Protein AF-A0A820LXQ8-F1 (afdb_monomer)

Foldseek 3Di:
DDPDPPDLDWAKDKDFDPCLVVLVVVLLVCLLVLNPPPNPDDQANGMEIETECDLHVCCCVPPPVVVVVVVLVVVLVVVLVVSLVVLVVSCPDDPSSVVSSVVSCVCSVGVHHHDYHYPYDNPVVVSVVVVVVVVVVLVVVLVVLVVVLCVVCVVVVPVDDPVVSVVSVVVSVLVSLLVSLVVVLVVVCVVHVPVDVVVSVVSSVVSSVVSVD

InterPro domains:
  IPR022703 Domain of unknown function DUF3533 [PF12051] (2-212)
  IPR053001 MNNG export permease-like [PTHR34814] (1-212)

Organism: NCBI:txid433720

Sequence (213 aa):
IVKQIDEGKAWASVYMRAGVSDSLTQVLQSILNGNTSQITYRPSSAITIVYDQGRNFNTVNGYVLPPIVAAIAVASAQLSAYLQTQAVQYSNATLTNIIAAISLSNITHSPISYTSMNTHIATPYGSVLATTLGYLFLWLIMLSLVGVAVRITQPLAGKIKIIDVVFIRIVNTIFNGLIISLIYSLCVLWFADFNRPVPFIRFWLFNWLVAMT

pLDDT: mean 72.2, std 11.3, range [31.52, 86.5]

Mean predicted aligned error: 15.24 Å

Radius of gyration: 30.11 Å; Cα contacts (8 Å, |Δi|>4): 164; chains: 1; bounding box: 66×29×85 Å

Secondary structure (DSSP, 8-state):
------SS---EEEEEPTTHHHHHHHHHHHHHTT-GGG----GGGSEEEEE--TT-HHHIIIIIHHHHHHHHHHHHHHHHHHHHHHHHHH--S-HHHHHHHHHHHHHHTSS--EEEEESS---HHHHHHHHHHHHHHHHHHHHHHHHHHHHHHGGGTTTS-HHHHHHHHHHHHHHHHHHHHHHHHHHHHTTS---SHHHHHHHHHHHHHHHH-

Structure (mmCIF, N/CA/C/O backbone):
data_AF-A0A820LXQ8-F1
#
_entry.id   AF-A0A820LXQ8-F1
#
loop_
_atom_site.group_PDB
_atom_site.id
_atom_site.type_symbol
_atom_site.label_atom_id
_atom_site.label_alt_id
_atom_site.label_comp_id
_atom_site.label_asym_id
_atom_site.label_entity_id
_atom_site.label_seq_id
_atom_site.pdbx_PDB_ins_code
_atom_site.Cartn_x
_atom_site.Cartn_y
_atom_site.Cartn_z
_atom_site.occupancy
_atom_site.B_iso_or_equiv
_atom_site.auth_seq_id
_atom_site.auth_comp_id
_atom_site.auth_asym_id
_atom_site.auth_atom_id
_atom_site.pdbx_PDB_model_num
ATOM 1 N N . ILE A 1 1 ? -10.393 3.966 -25.253 1.00 36.38 1 ILE A N 1
ATOM 2 C CA . ILE A 1 1 ? -11.457 3.189 -24.574 1.00 36.38 1 ILE A CA 1
ATOM 3 C C . ILE A 1 1 ? -10.910 2.764 -23.221 1.00 36.38 1 ILE A C 1
ATOM 5 O O . ILE A 1 1 ? -10.167 1.799 -23.165 1.00 36.38 1 ILE A O 1
ATOM 9 N N . VAL A 1 2 ? -11.223 3.502 -22.159 1.00 31.52 2 VAL A N 1
ATOM 10 C CA . VAL A 1 2 ? -11.179 2.979 -20.788 1.00 31.52 2 VAL A CA 1
ATOM 11 C C . VAL A 1 2 ? -12.458 3.497 -20.147 1.00 31.52 2 VAL A C 1
ATOM 13 O O . VAL A 1 2 ? -12.555 4.659 -19.764 1.00 31.52 2 VAL A O 1
ATOM 16 N N . LYS A 1 3 ? -13.500 2.664 -20.210 1.00 34.84 3 LYS A N 1
ATOM 17 C CA . LYS A 1 3 ? -14.732 2.862 -19.446 1.00 34.84 3 LYS A CA 1
ATOM 18 C C . LYS A 1 3 ? -14.337 2.844 -17.970 1.00 34.84 3 LYS A C 1
ATOM 20 O O . LYS A 1 3 ? -13.597 1.949 -17.579 1.00 34.84 3 LYS A O 1
ATOM 25 N N . GLN A 1 4 ? -14.801 3.861 -17.245 1.00 42.31 4 GLN A N 1
ATOM 26 C CA . GLN A 1 4 ? -14.819 4.016 -15.788 1.00 42.31 4 GLN A CA 1
ATOM 27 C C . GLN A 1 4 ? -14.183 2.865 -15.006 1.00 42.31 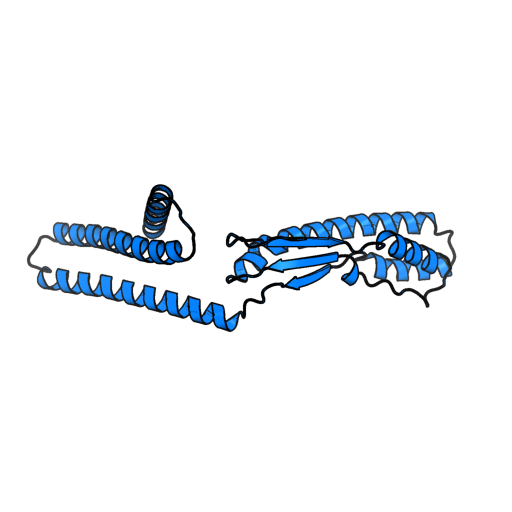4 GLN A C 1
ATOM 29 O O . GLN A 1 4 ? -14.757 1.783 -14.889 1.00 42.31 4 GLN A O 1
ATOM 34 N N . ILE A 1 5 ? -13.027 3.149 -14.409 1.00 45.09 5 ILE A N 1
ATOM 35 C CA . ILE A 1 5 ? -12.555 2.408 -13.243 1.00 45.09 5 ILE A CA 1
ATOM 36 C C . ILE A 1 5 ? -13.350 2.973 -12.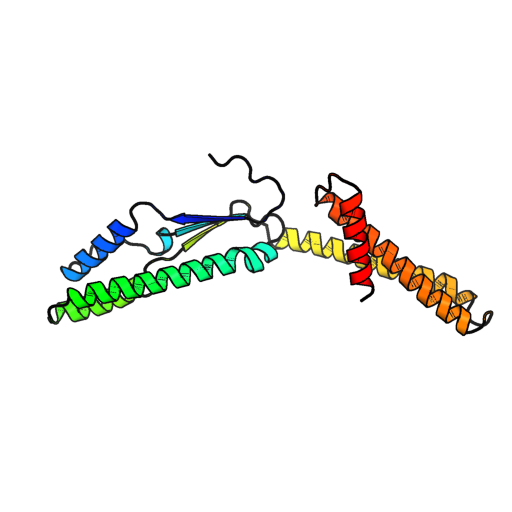063 1.00 45.09 5 ILE A C 1
ATOM 38 O O . ILE A 1 5 ? -12.902 3.870 -11.356 1.00 45.09 5 ILE A O 1
ATOM 42 N N . ASP A 1 6 ? -14.598 2.524 -11.973 1.00 45.75 6 ASP A N 1
ATOM 43 C CA . ASP A 1 6 ? -15.444 2.672 -10.795 1.00 45.75 6 ASP A CA 1
ATOM 44 C C . ASP A 1 6 ? -15.114 1.532 -9.818 1.00 45.75 6 ASP A C 1
ATOM 46 O O . ASP A 1 6 ? -14.662 0.474 -10.254 1.00 45.75 6 ASP A O 1
ATOM 50 N N . GLU A 1 7 ? -15.350 1.756 -8.521 1.00 42.09 7 GLU A N 1
ATOM 51 C CA . GLU A 1 7 ? -15.067 0.880 -7.358 1.00 42.09 7 GLU A CA 1
ATOM 52 C C . GLU A 1 7 ? -13.835 1.237 -6.506 1.00 42.09 7 GLU A C 1
ATOM 54 O O . GLU A 1 7 ? -13.100 0.336 -6.125 1.00 42.09 7 GLU A O 1
ATOM 59 N N . GLY A 1 8 ? -13.588 2.505 -6.148 1.00 49.38 8 GLY A N 1
ATOM 60 C CA . GLY A 1 8 ? -12.790 2.863 -4.948 1.00 49.38 8 GLY A CA 1
ATOM 61 C C . GLY A 1 8 ? -11.392 2.222 -4.792 1.00 49.38 8 GLY A C 1
ATOM 62 O O . GLY A 1 8 ? -10.819 2.232 -3.702 1.00 49.38 8 GLY A O 1
ATOM 63 N N . LYS A 1 9 ? -10.847 1.644 -5.864 1.00 59.06 9 LYS A N 1
ATOM 64 C CA . LYS A 1 9 ? -9.631 0.837 -5.909 1.00 59.06 9 LYS A CA 1
ATOM 65 C C . LYS A 1 9 ? -8.527 1.730 -6.441 1.00 59.06 9 LYS A C 1
ATOM 67 O O . LYS A 1 9 ? -8.628 2.263 -7.542 1.00 59.06 9 LYS A O 1
ATOM 72 N N . ALA A 1 10 ? -7.466 1.886 -5.656 1.00 65.00 10 ALA A N 1
ATOM 73 C CA . ALA A 1 10 ? -6.242 2.493 -6.149 1.00 65.00 10 ALA A CA 1
ATOM 74 C C . ALA A 1 10 ? -5.686 1.619 -7.281 1.00 65.00 10 ALA A C 1
ATOM 76 O O . ALA A 1 10 ? -5.478 0.418 -7.094 1.00 65.00 10 ALA A O 1
ATOM 77 N N . TRP A 1 11 ? -5.467 2.210 -8.451 1.00 72.81 11 TRP A N 1
ATOM 78 C CA . TRP A 1 11 ? -4.971 1.503 -9.624 1.00 72.81 11 TRP A CA 1
ATOM 79 C C . TRP A 1 11 ? -3.806 2.265 -10.248 1.00 72.81 11 TRP A C 1
ATOM 81 O O . TRP A 1 11 ? -3.685 3.488 -10.143 1.00 72.81 11 TRP A O 1
ATOM 91 N N . ALA A 1 12 ? -2.936 1.510 -10.903 1.00 76.00 12 ALA A N 1
ATOM 92 C CA . ALA A 1 12 ? -1.877 2.036 -11.737 1.00 76.00 12 ALA A CA 1
ATOM 93 C C . ALA A 1 12 ? -1.778 1.177 -12.994 1.00 76.00 12 ALA A C 1
ATOM 95 O O . ALA A 1 12 ? -2.006 -0.031 -12.969 1.00 76.00 12 ALA A O 1
ATOM 96 N N . SER A 1 13 ? -1.445 1.821 -14.098 1.00 80.94 13 SER A N 1
ATOM 97 C CA . SER A 1 13 ? -1.238 1.209 -15.400 1.00 80.94 13 SER A CA 1
ATOM 98 C C . SER A 1 13 ? 0.104 1.663 -15.949 1.00 80.94 13 SER A C 1
ATOM 100 O O . SER A 1 13 ? 0.532 2.798 -15.731 1.00 80.94 13 SER A O 1
ATOM 102 N N . VAL A 1 14 ? 0.784 0.754 -16.636 1.00 82.31 14 VAL A N 1
ATOM 103 C CA . VAL A 1 14 ? 2.111 0.990 -17.196 1.00 82.31 14 VAL A CA 1
ATOM 104 C C . VAL A 1 14 ? 1.990 0.919 -18.708 1.00 82.31 14 VAL A C 1
ATOM 106 O O . VAL A 1 14 ? 1.614 -0.115 -19.255 1.00 82.31 14 VAL A O 1
ATOM 109 N N . TYR A 1 15 ? 2.314 2.018 -19.378 1.00 83.75 15 TYR A N 1
ATOM 110 C CA . TYR A 1 15 ? 2.352 2.098 -20.831 1.00 83.75 15 TYR A CA 1
ATOM 111 C C . TYR A 1 15 ? 3.795 2.206 -21.290 1.00 83.75 15 TYR A C 1
ATOM 113 O O . TYR A 1 15 ? 4.540 3.067 -20.823 1.00 83.75 15 TYR A O 1
ATOM 121 N N . MET A 1 16 ? 4.182 1.353 -22.232 1.00 81.12 16 MET A N 1
ATOM 122 C CA . MET A 1 16 ? 5.447 1.489 -22.939 1.00 81.12 16 MET A CA 1
ATOM 123 C C . MET A 1 16 ? 5.202 2.228 -24.251 1.00 81.12 16 MET A C 1
ATOM 125 O O . MET A 1 16 ? 4.271 1.907 -24.994 1.00 81.12 16 MET A O 1
ATOM 129 N N . ARG A 1 17 ? 6.020 3.241 -24.532 1.00 81.25 17 ARG A N 1
ATOM 130 C CA . ARG A 1 17 ? 5.928 4.005 -25.776 1.00 81.25 17 ARG A CA 1
ATOM 131 C C . ARG A 1 17 ? 6.304 3.110 -26.965 1.00 81.25 17 ARG A C 1
ATOM 133 O O . ARG A 1 17 ? 7.277 2.364 -26.911 1.00 81.25 17 ARG A O 1
ATOM 140 N N . ALA A 1 18 ? 5.548 3.200 -28.058 1.00 75.69 18 ALA A N 1
ATOM 141 C CA . ALA A 1 18 ? 5.877 2.488 -29.292 1.00 75.69 18 ALA A CA 1
ATOM 142 C C . ALA A 1 18 ? 7.198 3.009 -29.896 1.00 75.69 18 ALA A C 1
ATOM 144 O O . ALA A 1 18 ? 7.461 4.213 -29.864 1.00 75.69 18 ALA A O 1
ATOM 145 N N . GLY A 1 19 ? 8.023 2.109 -30.443 1.00 75.25 19 GLY A N 1
ATOM 146 C CA . GLY A 1 19 ? 9.299 2.456 -31.092 1.00 75.25 19 GLY A CA 1
ATOM 147 C C . GLY A 1 19 ? 10.483 2.685 -30.140 1.00 75.25 19 GLY A C 1
ATOM 148 O O . GLY A 1 19 ? 11.524 3.194 -30.560 1.00 75.25 19 GLY A O 1
ATOM 149 N N . VAL A 1 20 ? 10.356 2.317 -28.857 1.00 73.50 20 VAL A N 1
ATOM 150 C CA . VAL A 1 20 ? 11.461 2.405 -27.880 1.00 73.50 20 VAL A CA 1
ATOM 151 C C . VAL A 1 20 ? 12.619 1.482 -28.265 1.00 73.50 20 VAL A C 1
ATOM 153 O O . VAL A 1 20 ? 13.768 1.917 -28.243 1.00 73.50 20 VAL A O 1
ATOM 156 N N . SER A 1 21 ? 12.329 0.249 -28.686 1.00 74.31 21 SER A N 1
ATOM 157 C CA . SER A 1 21 ? 13.355 -0.707 -29.124 1.00 74.31 21 SER A CA 1
ATOM 158 C C . SER A 1 21 ? 14.113 -0.226 -30.366 1.00 74.31 21 SER A C 1
ATOM 160 O O . SER A 1 21 ? 15.338 -0.342 -30.421 1.00 74.31 21 SER A O 1
ATOM 162 N N . ASP A 1 22 ? 13.414 0.385 -31.328 1.00 74.94 22 ASP A N 1
ATOM 163 C CA . ASP A 1 22 ? 14.035 0.928 -32.543 1.00 74.94 22 ASP A CA 1
ATOM 164 C C . ASP A 1 22 ? 14.921 2.132 -32.216 1.00 74.94 22 ASP A C 1
ATOM 166 O O . ASP A 1 22 ? 16.051 2.227 -32.691 1.00 74.94 22 ASP A O 1
ATOM 170 N N . SER A 1 23 ? 14.448 3.012 -31.329 1.00 74.56 23 SER A N 1
ATOM 171 C CA . SER A 1 23 ? 15.208 4.179 -30.870 1.00 74.56 23 SER A CA 1
ATOM 172 C C . SER A 1 23 ? 16.475 3.767 -30.112 1.00 74.56 23 SER A C 1
ATOM 174 O O . SER A 1 23 ? 17.538 4.339 -30.336 1.00 74.56 23 SER A O 1
ATOM 176 N N . LEU A 1 24 ? 16.396 2.748 -29.250 1.00 73.19 24 LEU A N 1
ATOM 177 C CA . LEU A 1 24 ? 17.559 2.211 -28.534 1.00 73.19 24 LEU A CA 1
ATOM 178 C C . LEU A 1 24 ? 18.577 1.573 -29.486 1.00 73.19 24 LEU A C 1
ATOM 180 O O . LEU A 1 24 ? 19.781 1.777 -29.327 1.00 73.19 24 LEU A O 1
ATOM 184 N N . THR A 1 25 ? 18.104 0.852 -30.503 1.00 73.38 25 THR A N 1
ATOM 185 C CA . THR A 1 25 ? 18.971 0.236 -31.518 1.00 73.38 25 THR A CA 1
ATOM 186 C C . THR A 1 25 ? 19.651 1.297 -32.384 1.00 73.38 25 THR A C 1
ATOM 188 O O . THR A 1 25 ? 20.844 1.195 -32.662 1.00 73.38 25 THR A O 1
ATOM 191 N N . GLN A 1 26 ? 18.934 2.363 -32.754 1.00 72.88 26 GLN A N 1
ATOM 192 C CA . GLN A 1 26 ? 19.504 3.509 -33.469 1.00 72.88 26 GLN A CA 1
ATOM 193 C C . GLN A 1 26 ? 20.562 4.236 -32.634 1.00 72.88 26 GLN A C 1
ATOM 195 O O . GLN A 1 26 ? 21.609 4.604 -33.166 1.00 72.88 26 GLN A O 1
ATOM 200 N N . VAL A 1 27 ? 20.340 4.393 -31.325 1.00 71.81 27 VAL A N 1
ATOM 201 C CA . VAL A 1 27 ? 21.345 4.968 -30.420 1.00 71.81 27 VAL A CA 1
ATOM 202 C C . VAL A 1 27 ? 22.589 4.088 -30.362 1.00 71.81 27 VAL A C 1
ATOM 204 O O . VAL A 1 27 ? 23.690 4.602 -30.548 1.00 71.81 27 VAL A O 1
ATOM 207 N N . LEU A 1 28 ? 22.427 2.772 -30.202 1.00 70.12 28 LEU A N 1
ATOM 208 C CA . LEU A 1 28 ? 23.546 1.828 -30.204 1.00 70.12 28 LEU A CA 1
ATOM 209 C C . LEU A 1 28 ? 24.359 1.926 -31.509 1.00 70.12 28 LEU A C 1
ATOM 211 O O . LEU A 1 28 ? 25.577 2.069 -31.463 1.00 70.12 28 LEU A O 1
ATOM 215 N N . GLN A 1 29 ? 23.692 1.950 -32.665 1.00 68.69 29 GLN A N 1
ATOM 216 C CA . GLN A 1 29 ? 24.339 2.085 -33.977 1.00 68.69 29 GLN A CA 1
ATOM 217 C C . GLN A 1 29 ? 25.029 3.448 -34.168 1.00 68.69 29 GLN A C 1
ATOM 219 O O . GLN A 1 29 ? 26.130 3.518 -34.711 1.00 68.69 29 GLN A O 1
ATOM 224 N N . SER A 1 30 ? 24.423 4.542 -33.698 1.00 68.19 30 SER A N 1
ATOM 225 C CA . SER A 1 30 ? 25.017 5.886 -33.793 1.00 68.19 30 SER A CA 1
ATOM 226 C C . SER A 1 30 ? 26.295 6.028 -32.957 1.00 68.19 30 SER A C 1
ATOM 228 O O . SER A 1 30 ? 27.255 6.662 -33.397 1.00 68.19 30 SER A O 1
ATOM 230 N N . ILE A 1 31 ? 26.333 5.367 -31.795 1.00 65.62 31 ILE A N 1
ATOM 231 C CA . ILE A 1 31 ? 27.498 5.316 -30.907 1.00 65.62 31 ILE A CA 1
ATOM 232 C C . ILE A 1 31 ? 28.614 4.468 -31.530 1.00 65.62 31 ILE A C 1
ATOM 234 O O . ILE A 1 31 ? 29.765 4.901 -31.532 1.00 65.62 31 ILE A O 1
ATOM 238 N N . LEU A 1 32 ? 28.281 3.312 -32.119 1.00 63.97 32 LEU A N 1
ATOM 239 C CA . LEU A 1 32 ? 29.250 2.450 -32.814 1.00 63.97 32 LEU A CA 1
ATOM 240 C C . LEU A 1 32 ? 29.886 3.135 -34.034 1.00 63.97 32 LEU A C 1
ATOM 242 O O . LEU A 1 32 ? 31.065 2.937 -34.307 1.00 63.97 32 LEU A O 1
ATOM 246 N N . ASN A 1 33 ? 29.134 3.990 -34.729 1.00 65.25 33 ASN A N 1
ATOM 247 C CA . ASN A 1 33 ? 29.623 4.756 -35.878 1.00 65.25 33 ASN A CA 1
ATOM 248 C C . ASN A 1 33 ? 30.327 6.075 -35.488 1.00 65.25 33 ASN A C 1
ATOM 250 O O . ASN A 1 33 ? 30.679 6.863 -36.365 1.00 65.25 33 ASN A O 1
ATOM 254 N N . GLY A 1 34 ? 30.521 6.344 -34.189 1.00 58.22 34 GLY A N 1
ATOM 255 C CA . GLY A 1 34 ? 31.219 7.536 -33.693 1.00 58.22 34 GLY A CA 1
ATOM 256 C C . GLY A 1 34 ? 30.452 8.855 -33.857 1.00 58.22 34 GLY A C 1
ATOM 257 O O . GLY A 1 34 ? 31.047 9.923 -33.724 1.00 58.22 34 GLY A O 1
ATOM 258 N N . ASN A 1 35 ? 29.145 8.810 -34.132 1.00 58.59 35 ASN A N 1
ATOM 259 C CA . ASN A 1 35 ? 28.327 9.987 -34.418 1.00 58.59 35 ASN A CA 1
ATOM 260 C C . ASN A 1 35 ? 27.451 10.346 -33.204 1.00 58.59 35 ASN A C 1
ATOM 262 O O . ASN A 1 35 ? 26.271 10.005 -33.122 1.00 58.59 35 ASN A O 1
ATOM 266 N N . THR A 1 36 ? 28.048 11.021 -32.220 1.00 55.81 36 THR A N 1
ATOM 267 C CA . THR A 1 36 ? 27.412 11.348 -30.928 1.00 55.81 36 THR A CA 1
ATOM 268 C C . THR A 1 36 ? 26.441 12.533 -30.987 1.00 55.81 36 THR A C 1
ATOM 270 O O . THR A 1 36 ? 25.736 12.804 -30.016 1.00 55.81 36 THR A O 1
ATOM 273 N N . SER A 1 37 ? 26.356 13.236 -32.120 1.00 52.03 37 SER A N 1
ATOM 274 C CA . SER A 1 37 ? 25.604 14.491 -32.254 1.00 52.03 37 SER A CA 1
ATOM 275 C C . SER A 1 37 ? 24.088 14.328 -32.457 1.00 52.03 37 SER A C 1
ATOM 277 O O . SER A 1 37 ? 23.377 15.328 -32.424 1.00 52.03 37 SER A O 1
ATOM 279 N N . GLN A 1 38 ? 23.569 13.106 -32.654 1.00 51.59 38 GLN A N 1
ATOM 280 C CA . GLN A 1 38 ? 22.139 12.857 -32.942 1.00 51.59 38 GLN A CA 1
ATOM 281 C C . GLN A 1 38 ? 21.393 12.016 -31.888 1.00 51.59 38 GLN A C 1
ATOM 283 O O . GLN A 1 38 ? 20.255 11.594 -32.108 1.00 51.59 38 GLN A O 1
ATOM 288 N N . ILE A 1 39 ? 21.985 11.794 -30.713 1.00 58.31 39 ILE A N 1
ATOM 289 C CA . ILE A 1 39 ? 21.375 10.970 -29.660 1.00 58.31 39 ILE A CA 1
ATOM 290 C C . ILE A 1 39 ? 20.230 11.753 -28.987 1.00 58.31 39 ILE A C 1
ATOM 292 O O . ILE A 1 39 ? 20.436 12.485 -28.024 1.00 58.31 39 ILE A O 1
ATOM 296 N N . THR A 1 40 ? 19.000 11.597 -29.492 1.00 63.31 40 THR A N 1
ATOM 297 C CA . THR A 1 40 ? 17.779 12.251 -28.952 1.00 63.31 40 THR A CA 1
ATOM 298 C C . THR A 1 40 ? 16.932 11.296 -28.098 1.00 63.31 40 THR A C 1
ATOM 300 O O . THR A 1 40 ? 15.766 11.558 -27.800 1.00 63.31 40 THR A O 1
ATOM 303 N N . TYR A 1 41 ? 17.484 10.153 -27.690 1.00 67.12 41 TYR A N 1
ATOM 304 C CA . TYR A 1 41 ? 16.750 9.215 -26.848 1.00 67.12 41 TYR A CA 1
ATOM 305 C C . TYR A 1 41 ? 16.709 9.701 -25.398 1.00 67.12 41 TYR A C 1
ATOM 307 O O . TYR A 1 41 ? 17.739 9.921 -24.763 1.00 67.12 41 TYR A O 1
ATOM 315 N N . ARG A 1 42 ? 15.493 9.850 -24.866 1.00 72.69 42 ARG A N 1
ATOM 316 C CA . ARG A 1 42 ? 15.243 10.183 -23.461 1.00 72.69 42 ARG A CA 1
ATOM 317 C C . ARG A 1 42 ? 14.682 8.956 -22.744 1.00 72.69 42 ARG A C 1
ATOM 319 O O . ARG A 1 42 ? 13.512 8.632 -22.984 1.00 72.69 42 ARG A O 1
ATOM 326 N N . PRO A 1 43 ? 15.445 8.329 -21.827 1.00 71.75 43 PRO A N 1
ATOM 327 C CA . PRO A 1 43 ? 14.990 7.156 -21.083 1.00 71.75 43 PRO A CA 1
ATOM 328 C C . PRO A 1 43 ? 13.667 7.382 -20.347 1.00 71.75 43 PRO A C 1
ATOM 330 O O . PRO A 1 43 ? 12.856 6.472 -20.270 1.00 71.75 43 PRO A O 1
ATOM 333 N N . SER A 1 44 ? 13.405 8.602 -19.862 1.00 72.81 44 SER A N 1
ATOM 334 C CA . SER A 1 44 ? 12.179 8.965 -19.130 1.00 72.81 44 SER A CA 1
ATOM 335 C C . SER A 1 44 ? 10.901 8.953 -19.974 1.00 72.81 44 SER A C 1
ATOM 337 O O . SER A 1 44 ? 9.807 8.997 -19.423 1.00 72.81 44 SER A O 1
ATOM 339 N N . SER A 1 45 ? 11.025 8.897 -21.303 1.00 75.69 45 SER A N 1
ATOM 340 C CA . SER A 1 45 ? 9.886 8.823 -22.228 1.00 75.69 45 SER A CA 1
ATOM 341 C C . SER A 1 45 ? 9.538 7.395 -22.657 1.00 75.69 45 SER A C 1
ATOM 343 O O . SER A 1 45 ? 8.598 7.205 -23.431 1.00 75.69 45 SER A O 1
ATOM 345 N N . ALA A 1 46 ? 10.300 6.400 -22.190 1.00 77.44 46 ALA A N 1
ATOM 346 C CA . ALA A 1 46 ? 10.119 5.004 -22.571 1.00 77.44 46 ALA A CA 1
ATOM 347 C C . ALA A 1 46 ? 8.895 4.379 -21.895 1.00 77.44 46 ALA A C 1
ATOM 349 O O . ALA A 1 46 ? 8.118 3.681 -22.548 1.00 77.44 46 ALA A O 1
ATOM 350 N N . ILE A 1 47 ? 8.702 4.665 -20.604 1.00 82.19 47 ILE A N 1
ATOM 351 C CA . ILE A 1 47 ? 7.572 4.172 -19.818 1.00 82.19 47 ILE A CA 1
ATOM 352 C C . ILE A 1 47 ? 6.778 5.345 -19.248 1.00 82.19 47 ILE A C 1
ATOM 354 O O . ILE A 1 47 ? 7.339 6.277 -18.681 1.00 82.19 47 ILE A O 1
ATOM 358 N N . THR A 1 48 ? 5.456 5.281 -19.362 1.00 85.31 48 THR A N 1
ATOM 359 C CA . THR A 1 48 ? 4.527 6.181 -18.675 1.00 85.31 48 THR A CA 1
ATOM 360 C C . THR A 1 48 ? 3.687 5.374 -17.697 1.00 85.31 48 THR A C 1
ATOM 362 O O . THR A 1 48 ? 2.950 4.475 -18.099 1.00 85.31 48 THR A O 1
ATOM 365 N N . ILE A 1 49 ? 3.797 5.691 -16.411 1.00 83.56 49 ILE A N 1
ATOM 366 C CA . ILE A 1 49 ? 2.957 5.124 -15.358 1.00 83.56 49 ILE A CA 1
ATOM 367 C C . ILE A 1 49 ? 1.782 6.074 -15.162 1.00 83.56 49 ILE A C 1
ATOM 369 O O . ILE A 1 49 ? 1.971 7.196 -14.695 1.00 83.56 49 ILE A O 1
ATOM 373 N N . VAL A 1 50 ? 0.579 5.634 -15.509 1.00 84.12 50 VAL A N 1
ATOM 374 C CA . VAL A 1 50 ? -0.655 6.380 -15.244 1.00 84.12 50 VAL A CA 1
ATOM 375 C C . VAL A 1 50 ? -1.329 5.754 -14.038 1.00 84.12 50 VAL A C 1
ATOM 377 O O . VAL A 1 50 ? -1.624 4.559 -14.060 1.00 84.12 50 VAL A O 1
ATOM 380 N N . TYR A 1 51 ? -1.546 6.535 -12.989 1.00 81.06 51 TYR A N 1
ATOM 381 C CA . TYR A 1 51 ? -2.105 6.052 -11.730 1.00 81.06 51 TYR A CA 1
ATOM 382 C C . TYR A 1 51 ? -3.107 7.042 -11.145 1.00 81.06 51 TYR A C 1
ATOM 384 O O . TYR A 1 51 ? -3.110 8.219 -11.502 1.00 81.06 51 TYR A O 1
ATOM 392 N N . ASP A 1 52 ? -3.937 6.553 -10.230 1.00 77.31 52 ASP A N 1
ATOM 393 C CA . ASP A 1 52 ? -4.956 7.344 -9.548 1.00 77.31 52 ASP A CA 1
ATOM 394 C C . ASP A 1 52 ? -4.704 7.340 -8.033 1.00 77.31 52 ASP A C 1
ATOM 396 O O . ASP A 1 52 ? -4.735 6.283 -7.396 1.00 77.31 52 ASP A O 1
ATOM 400 N N . GLN A 1 53 ? -4.423 8.515 -7.452 1.00 69.31 53 GLN A N 1
ATOM 401 C CA . GLN A 1 53 ? -4.225 8.668 -6.000 1.00 69.31 53 GLN A CA 1
ATOM 402 C C . GLN A 1 53 ? -5.526 8.674 -5.189 1.00 69.31 53 GLN A C 1
ATOM 404 O O . GLN A 1 53 ? -5.481 8.456 -3.972 1.00 69.31 53 GLN A O 1
ATOM 409 N N . GLY A 1 54 ? -6.679 8.908 -5.819 1.00 64.94 54 GLY A N 1
ATOM 410 C CA . GLY A 1 54 ? -7.973 8.981 -5.146 1.00 64.94 54 GLY A CA 1
ATOM 411 C C . GLY A 1 54 ? -7.966 9.917 -3.928 1.00 64.94 54 GLY A C 1
ATOM 412 O O . GLY A 1 54 ? -7.529 11.062 -4.004 1.00 64.94 54 GLY A O 1
ATOM 413 N N . ARG A 1 55 ? -8.459 9.435 -2.776 1.00 59.12 55 ARG A N 1
ATOM 414 C CA . ARG A 1 55 ? -8.488 10.192 -1.501 1.00 59.12 55 ARG A CA 1
ATOM 415 C C . ARG A 1 55 ? -7.324 9.887 -0.553 1.00 59.12 55 ARG A C 1
ATOM 417 O O . ARG A 1 55 ? -7.147 10.616 0.425 1.00 59.12 55 ARG A O 1
ATOM 424 N N . ASN A 1 56 ? -6.544 8.836 -0.813 1.00 65.69 56 ASN A N 1
ATOM 425 C CA . ASN A 1 56 ? -5.499 8.363 0.095 1.00 65.69 56 ASN A CA 1
ATOM 426 C C . ASN A 1 56 ? -4.158 8.170 -0.628 1.00 65.69 56 ASN A C 1
ATOM 428 O O . ASN A 1 56 ? -3.853 7.100 -1.156 1.00 65.69 56 ASN A O 1
ATOM 432 N N . PHE A 1 57 ? -3.322 9.209 -0.579 1.00 69.94 57 PHE A N 1
ATOM 433 C CA . PHE A 1 57 ? -1.992 9.207 -1.190 1.00 69.94 57 PHE A CA 1
ATOM 434 C C . PHE A 1 57 ? -1.053 8.137 -0.597 1.00 69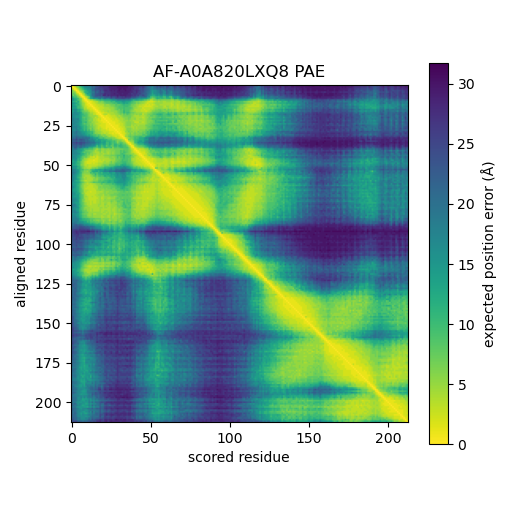.94 57 PHE A C 1
ATOM 436 O O . PHE A 1 57 ? -0.181 7.626 -1.302 1.00 69.94 57 PHE A O 1
ATOM 443 N N . ASN A 1 58 ? -1.240 7.763 0.678 1.00 71.81 58 ASN A N 1
ATOM 444 C CA . ASN A 1 58 ? -0.391 6.774 1.347 1.00 71.81 58 ASN A CA 1
ATOM 445 C C . ASN A 1 58 ? -0.571 5.377 0.755 1.00 71.81 58 ASN A C 1
ATOM 447 O O . ASN A 1 58 ? 0.400 4.636 0.638 1.00 71.81 58 ASN A O 1
ATOM 451 N N . THR A 1 59 ? -1.787 5.016 0.342 1.00 72.12 59 THR A N 1
ATOM 452 C CA . THR A 1 59 ? -2.046 3.703 -0.262 1.00 72.12 59 THR A CA 1
ATOM 453 C C . THR A 1 59 ? -1.296 3.546 -1.581 1.00 72.12 59 THR A C 1
ATOM 455 O O . THR A 1 59 ? -0.686 2.507 -1.828 1.00 72.12 59 THR A O 1
ATOM 458 N N . VAL A 1 60 ? -1.274 4.590 -2.410 1.00 75.50 60 VAL A N 1
ATOM 459 C CA . VAL A 1 60 ? -0.588 4.537 -3.706 1.00 75.50 60 VAL A CA 1
ATOM 460 C C . VAL A 1 60 ? 0.928 4.513 -3.545 1.00 75.50 60 VAL A C 1
ATOM 462 O O . VAL A 1 60 ? 1.589 3.679 -4.166 1.00 75.50 60 VAL A O 1
ATOM 465 N N . ASN A 1 61 ? 1.472 5.359 -2.669 1.00 76.44 61 ASN A N 1
ATOM 466 C CA . ASN A 1 61 ? 2.911 5.395 -2.406 1.00 76.44 61 ASN A CA 1
ATOM 467 C C . ASN A 1 61 ? 3.417 4.150 -1.662 1.00 76.44 61 ASN A C 1
ATOM 469 O O . ASN A 1 61 ? 4.559 3.754 -1.868 1.00 76.44 61 ASN A O 1
ATOM 473 N N . GLY A 1 62 ? 2.590 3.537 -0.812 1.00 77.62 62 GLY A N 1
ATOM 474 C CA . GLY A 1 62 ? 2.978 2.383 -0.000 1.00 77.62 62 GLY A CA 1
ATOM 475 C C . GLY A 1 62 ? 2.781 1.030 -0.682 1.00 77.62 62 GLY A C 1
ATOM 476 O O . GLY A 1 62 ? 3.587 0.130 -0.471 1.00 77.62 62 GLY A O 1
ATOM 477 N N . TYR A 1 63 ? 1.737 0.874 -1.503 1.00 78.56 63 TYR A N 1
ATOM 478 C CA . TYR A 1 63 ? 1.336 -0.447 -2.006 1.00 78.56 63 TYR A CA 1
ATOM 479 C C . TYR A 1 63 ? 1.279 -0.560 -3.530 1.00 78.56 63 TYR A C 1
ATOM 481 O O . TYR A 1 63 ? 1.513 -1.644 -4.056 1.00 78.56 63 TYR A O 1
ATOM 489 N N . VAL A 1 64 ? 0.984 0.524 -4.253 1.00 78.38 64 VAL A N 1
ATOM 490 C CA . VAL A 1 64 ? 0.727 0.451 -5.705 1.00 78.38 64 VAL A CA 1
ATOM 491 C C . VAL A 1 64 ? 1.978 0.769 -6.526 1.00 78.38 64 VAL A C 1
ATOM 493 O O . VAL A 1 64 ? 2.337 0.015 -7.427 1.00 78.38 64 VAL A O 1
ATOM 496 N N . LEU A 1 65 ? 2.670 1.865 -6.212 1.00 82.62 65 LEU A N 1
ATOM 497 C CA . LEU A 1 65 ? 3.870 2.298 -6.938 1.00 82.62 65 LEU A CA 1
ATOM 498 C C . LEU A 1 65 ? 5.117 1.433 -6.672 1.00 82.62 65 LEU A C 1
ATOM 500 O O . LEU A 1 65 ? 5.807 1.117 -7.644 1.00 82.62 65 LEU A O 1
ATOM 504 N N . PRO A 1 66 ? 5.433 1.015 -5.426 1.00 86.50 66 PRO A N 1
ATOM 505 C CA . PRO A 1 66 ? 6.669 0.282 -5.144 1.00 86.50 66 PRO A CA 1
ATOM 506 C C . PRO A 1 66 ? 6.883 -0.996 -5.971 1.00 86.50 66 PRO A C 1
ATOM 508 O O . PRO A 1 66 ? 7.972 -1.136 -6.533 1.00 86.50 66 PRO A O 1
ATOM 511 N N . PRO A 1 67 ? 5.898 -1.908 -6.130 1.00 83.75 67 PRO A N 1
ATOM 512 C CA . PRO A 1 67 ? 6.111 -3.112 -6.935 1.00 83.75 67 PRO A CA 1
ATOM 513 C C . PRO A 1 67 ? 6.324 -2.795 -8.423 1.00 83.75 67 PRO A C 1
ATOM 515 O O . PRO A 1 67 ? 7.104 -3.474 -9.087 1.00 83.75 67 PRO A O 1
ATOM 518 N N . ILE A 1 68 ? 5.690 -1.739 -8.947 1.00 82.44 68 ILE A N 1
ATOM 519 C CA . ILE A 1 68 ? 5.849 -1.308 -10.344 1.00 82.44 68 ILE A CA 1
ATOM 520 C C . ILE A 1 68 ? 7.251 -0.742 -10.576 1.00 82.44 68 ILE A C 1
ATOM 522 O O . ILE A 1 68 ? 7.919 -1.117 -11.539 1.00 82.44 68 ILE A O 1
ATOM 526 N N . VAL A 1 69 ? 7.722 0.132 -9.684 1.00 86.00 69 VAL A N 1
ATOM 527 C CA . VAL A 1 69 ? 9.071 0.711 -9.774 1.00 86.00 69 VAL A CA 1
ATOM 528 C C . VAL A 1 69 ? 10.135 -0.378 -9.627 1.00 86.00 69 VAL A C 1
ATOM 530 O O . VAL A 1 69 ? 11.105 -0.381 -10.384 1.00 86.00 69 VAL A O 1
ATOM 533 N N . ALA A 1 70 ? 9.930 -1.342 -8.725 1.00 84.94 70 ALA A N 1
ATOM 534 C CA . ALA A 1 70 ? 10.821 -2.490 -8.575 1.00 84.94 70 ALA A CA 1
ATOM 535 C C . ALA A 1 70 ? 10.880 -3.343 -9.855 1.00 84.94 70 ALA A C 1
ATOM 537 O O . ALA A 1 70 ? 11.969 -3.688 -10.311 1.00 84.94 70 ALA A O 1
ATOM 538 N N . ALA A 1 71 ? 9.735 -3.628 -10.484 1.00 84.31 71 ALA A N 1
ATOM 539 C CA . ALA A 1 71 ? 9.693 -4.368 -11.744 1.00 84.31 71 ALA A CA 1
ATOM 540 C C . ALA A 1 71 ? 10.399 -3.618 -12.889 1.00 84.31 71 ALA A C 1
ATOM 542 O O . ALA A 1 71 ? 11.146 -4.229 -13.654 1.00 84.31 71 ALA A O 1
ATOM 543 N N . ILE A 1 72 ? 10.222 -2.294 -12.983 1.00 83.69 72 ILE A N 1
ATOM 544 C CA . ILE A 1 72 ? 10.913 -1.461 -13.981 1.00 83.69 72 ILE A CA 1
ATOM 545 C C . ILE A 1 72 ? 12.424 -1.451 -13.733 1.00 83.69 72 ILE A C 1
ATOM 547 O O . ILE A 1 72 ? 13.181 -1.543 -14.694 1.00 83.69 72 ILE A O 1
ATOM 551 N N . ALA A 1 73 ? 12.871 -1.390 -12.476 1.00 83.88 73 ALA A N 1
ATOM 552 C CA . ALA A 1 73 ? 14.291 -1.447 -12.131 1.00 83.88 73 ALA A CA 1
ATOM 553 C C . ALA A 1 73 ? 14.932 -2.800 -12.494 1.00 83.88 73 ALA A C 1
ATOM 555 O O . ALA A 1 73 ? 16.063 -2.845 -12.973 1.00 83.88 73 ALA A O 1
ATOM 556 N N . VAL A 1 74 ? 14.205 -3.909 -12.320 1.00 86.06 74 VAL A N 1
ATOM 557 C CA . VAL A 1 74 ? 14.673 -5.236 -12.755 1.00 86.06 74 VAL A CA 1
ATOM 558 C C . VAL A 1 74 ? 14.736 -5.317 -14.283 1.00 86.06 74 VAL A C 1
ATOM 560 O O . VAL A 1 74 ? 15.738 -5.771 -14.834 1.00 86.06 74 VAL A O 1
ATOM 563 N N . ALA A 1 75 ? 13.699 -4.843 -14.979 1.00 81.38 75 ALA A N 1
ATOM 564 C CA . ALA A 1 75 ? 13.661 -4.840 -16.440 1.00 81.38 75 ALA A CA 1
ATOM 565 C C . ALA A 1 75 ? 14.747 -3.936 -17.050 1.00 81.38 75 ALA A C 1
ATOM 567 O O . ALA A 1 75 ? 15.382 -4.313 -18.036 1.00 81.38 75 ALA A O 1
ATOM 568 N N . SER A 1 76 ? 14.997 -2.765 -16.454 1.00 82.50 76 SER A N 1
ATOM 569 C CA . SER A 1 76 ? 16.057 -1.864 -16.903 1.00 82.50 76 SER A CA 1
ATOM 570 C C . SER A 1 76 ? 17.432 -2.497 -16.702 1.00 82.50 76 SER A C 1
ATOM 572 O O . SER A 1 76 ? 18.214 -2.486 -17.645 1.00 82.50 76 SER A O 1
ATOM 574 N N . ALA A 1 77 ? 17.691 -3.146 -15.561 1.00 80.62 77 ALA A N 1
ATOM 575 C CA . ALA A 1 77 ? 18.947 -3.853 -15.306 1.00 80.62 77 ALA A CA 1
ATOM 576 C C . ALA A 1 77 ? 19.196 -5.010 -16.294 1.00 80.62 77 ALA A C 1
ATOM 578 O O . ALA A 1 77 ? 20.314 -5.171 -16.790 1.00 80.62 77 ALA A O 1
ATOM 579 N N . GLN A 1 78 ? 18.164 -5.794 -16.626 1.00 83.00 78 GLN A N 1
ATOM 580 C CA . GLN A 1 78 ? 18.272 -6.866 -17.625 1.00 83.00 78 GLN A CA 1
ATOM 581 C C . GLN A 1 78 ? 18.582 -6.315 -19.022 1.00 83.00 78 GLN A C 1
ATOM 583 O O . GLN A 1 78 ? 19.451 -6.841 -19.721 1.00 83.00 78 GLN A O 1
ATOM 588 N N . LEU A 1 79 ? 17.916 -5.228 -19.420 1.00 77.38 79 LEU A N 1
ATOM 589 C CA . LEU A 1 79 ? 18.166 -4.596 -20.711 1.00 77.38 79 LEU A CA 1
ATOM 590 C C . LEU A 1 79 ? 19.542 -3.920 -20.767 1.00 77.38 79 LEU A C 1
ATOM 592 O O . LEU A 1 79 ? 20.211 -3.995 -21.794 1.00 77.38 79 LEU A O 1
ATOM 596 N N . SER A 1 80 ? 19.993 -3.303 -19.673 1.00 75.50 80 SER A N 1
ATOM 597 C CA . SER A 1 80 ? 21.348 -2.760 -19.542 1.00 75.50 80 SER A CA 1
ATOM 598 C C . SER A 1 80 ? 22.400 -3.831 -19.788 1.00 75.50 80 SER A C 1
ATOM 600 O O . SER A 1 80 ? 23.300 -3.624 -20.598 1.00 75.50 80 SER A O 1
ATOM 602 N N . ALA A 1 81 ? 22.262 -4.990 -19.136 1.00 75.75 81 ALA A N 1
ATOM 603 C CA . ALA A 1 81 ? 23.174 -6.112 -19.321 1.00 75.75 81 ALA A CA 1
ATOM 604 C C . ALA A 1 81 ? 23.166 -6.603 -20.778 1.00 75.75 81 ALA A C 1
ATOM 606 O O . ALA A 1 81 ? 24.227 -6.783 -21.372 1.00 75.75 81 ALA A O 1
ATOM 607 N N . TYR A 1 82 ? 21.986 -6.733 -21.392 1.00 78.19 82 TYR A N 1
ATOM 608 C CA . TYR A 1 82 ? 21.866 -7.111 -22.802 1.00 78.19 82 TYR A CA 1
ATOM 609 C C . TYR A 1 82 ? 22.567 -6.113 -23.739 1.00 78.19 82 TYR A C 1
ATOM 611 O O . TYR A 1 82 ? 23.394 -6.511 -24.561 1.00 78.19 82 TYR A O 1
ATOM 619 N N . LEU A 1 83 ? 22.309 -4.811 -23.584 1.00 71.50 83 LEU A N 1
ATOM 620 C CA . LEU A 1 83 ? 22.926 -3.771 -24.414 1.00 71.50 83 LEU A CA 1
ATOM 621 C C . LEU A 1 83 ? 24.448 -3.705 -24.225 1.00 71.50 83 LEU A C 1
ATOM 623 O O . LEU A 1 83 ? 25.172 -3.522 -25.202 1.00 71.50 83 LEU A O 1
ATOM 627 N N . GLN A 1 84 ? 24.942 -3.911 -23.001 1.00 71.50 84 GLN A N 1
ATOM 628 C CA . GLN A 1 84 ? 26.378 -4.003 -22.729 1.00 71.50 84 GLN A CA 1
ATOM 629 C C . GLN A 1 84 ? 27.006 -5.222 -23.415 1.00 71.50 84 GLN A C 1
ATOM 631 O O . GLN A 1 84 ? 28.049 -5.085 -24.050 1.00 71.50 84 GLN A O 1
ATOM 636 N N . THR A 1 85 ? 26.363 -6.396 -23.367 1.00 70.62 85 THR A N 1
ATOM 637 C CA . THR A 1 85 ? 26.879 -7.589 -24.067 1.00 70.62 85 THR A CA 1
ATOM 638 C C . THR A 1 85 ? 26.911 -7.411 -25.583 1.00 70.62 85 THR A C 1
ATOM 640 O O . THR A 1 85 ? 27.903 -7.781 -26.210 1.00 70.62 85 THR A O 1
ATOM 643 N N . GLN A 1 86 ? 25.887 -6.785 -26.174 1.00 68.19 86 GLN A N 1
ATOM 644 C CA . GLN A 1 86 ? 25.893 -6.472 -27.603 1.00 68.19 86 GLN A CA 1
ATOM 645 C C . GLN A 1 86 ? 27.013 -5.494 -27.955 1.00 68.19 86 GLN A C 1
ATOM 647 O O . GLN A 1 86 ? 27.766 -5.727 -28.894 1.00 68.19 86 GLN A O 1
ATOM 652 N N . ALA A 1 87 ? 27.187 -4.432 -27.174 1.00 63.72 87 ALA A N 1
ATOM 653 C CA . ALA A 1 87 ? 28.233 -3.453 -27.432 1.00 63.72 87 ALA A CA 1
ATOM 654 C C . ALA A 1 87 ? 29.652 -4.029 -27.349 1.00 63.72 87 ALA A C 1
ATOM 656 O O . ALA A 1 87 ? 30.509 -3.651 -28.145 1.00 63.72 87 ALA A O 1
ATOM 657 N N . VAL A 1 88 ? 29.899 -4.970 -26.431 1.00 64.56 88 VAL A N 1
ATOM 658 C CA . VAL A 1 88 ? 31.188 -5.673 -26.333 1.00 64.56 88 VAL A CA 1
ATOM 659 C C . VAL A 1 88 ? 31.452 -6.527 -27.578 1.00 64.56 88 VAL A C 1
ATOM 661 O O . VAL A 1 88 ? 32.580 -6.541 -28.061 1.00 64.56 88 VAL A O 1
ATOM 664 N N . GLN A 1 89 ? 30.430 -7.176 -28.149 1.00 62.59 89 GLN A N 1
ATOM 665 C CA . GLN A 1 89 ? 30.576 -7.969 -29.380 1.00 62.59 89 GLN A CA 1
ATOM 666 C C . GLN A 1 89 ? 30.900 -7.119 -30.618 1.00 62.59 89 GLN A C 1
ATOM 668 O O . GLN A 1 89 ? 31.575 -7.599 -31.525 1.00 62.59 89 GLN A O 1
ATOM 673 N N . TYR A 1 90 ? 30.459 -5.859 -30.651 1.00 57.56 90 TYR A N 1
ATOM 674 C CA . TYR A 1 90 ? 30.746 -4.928 -31.750 1.00 57.56 90 TYR A CA 1
ATOM 675 C C . TYR A 1 90 ? 32.031 -4.101 -31.548 1.00 57.56 90 TYR A C 1
ATOM 677 O O . TYR A 1 90 ? 32.449 -3.378 -32.455 1.00 57.56 90 TYR A O 1
ATOM 685 N N . SER A 1 91 ? 32.695 -4.212 -30.392 1.00 54.16 91 SER A N 1
ATOM 686 C CA . SER A 1 91 ? 33.920 -3.471 -30.075 1.00 54.16 91 SER A CA 1
ATOM 687 C C . SER A 1 91 ? 35.163 -4.159 -30.657 1.00 54.16 91 SER A C 1
ATOM 689 O O . SER A 1 91 ? 35.905 -4.851 -29.962 1.00 54.16 91 SER A O 1
ATOM 691 N N . ASN A 1 92 ? 35.434 -3.949 -31.947 1.00 54.44 92 ASN A N 1
ATOM 692 C CA . ASN A 1 92 ? 36.766 -4.210 -32.504 1.00 54.44 92 ASN A CA 1
ATOM 693 C C . ASN A 1 92 ? 37.718 -3.101 -32.027 1.00 54.44 92 ASN A C 1
ATOM 695 O O . ASN A 1 92 ? 37.580 -1.947 -32.422 1.00 54.44 92 ASN A O 1
ATOM 699 N N . ALA A 1 93 ? 38.637 -3.426 -31.120 1.00 52.69 93 ALA A N 1
ATOM 700 C CA . ALA A 1 93 ? 39.433 -2.483 -30.331 1.00 52.69 93 ALA A CA 1
ATOM 701 C C . ALA A 1 93 ? 40.082 -1.329 -31.139 1.00 52.69 93 ALA A C 1
ATOM 703 O O . ALA A 1 93 ? 41.088 -1.506 -31.820 1.00 52.69 93 ALA A O 1
ATOM 704 N N . THR A 1 94 ? 39.534 -0.118 -30.997 1.00 57.88 94 THR A N 1
ATOM 705 C CA . THR A 1 94 ? 40.140 1.167 -31.396 1.00 57.88 94 THR A CA 1
ATOM 706 C C . THR A 1 94 ? 39.839 2.219 -30.318 1.00 57.88 94 THR A C 1
ATOM 708 O O . THR A 1 94 ? 38.880 2.072 -29.561 1.00 57.88 94 THR A O 1
ATOM 711 N N . LEU A 1 95 ? 40.645 3.283 -30.207 1.00 52.56 95 LEU A N 1
ATOM 712 C CA . LEU A 1 95 ? 40.492 4.336 -29.182 1.00 52.56 95 LEU A CA 1
ATOM 713 C C . LEU A 1 95 ? 39.095 4.998 -29.215 1.00 52.56 95 LEU A C 1
ATOM 715 O O . LEU A 1 95 ? 38.525 5.327 -28.176 1.00 52.56 95 LEU A O 1
ATOM 719 N N . THR A 1 96 ? 38.509 5.114 -30.407 1.00 58.44 96 THR A N 1
ATOM 720 C CA . THR A 1 96 ? 37.142 5.598 -30.646 1.00 58.44 96 THR A CA 1
ATOM 721 C C . THR A 1 96 ? 36.091 4.690 -30.001 1.00 58.44 96 THR A C 1
ATOM 723 O O . THR A 1 96 ? 35.118 5.181 -29.434 1.00 58.44 96 THR A O 1
ATOM 726 N N . ASN A 1 97 ? 36.332 3.375 -29.982 1.00 57.25 97 ASN A N 1
ATOM 727 C CA . ASN A 1 97 ? 35.443 2.396 -29.357 1.00 57.25 97 ASN A CA 1
ATOM 728 C C . ASN A 1 97 ? 35.509 2.423 -27.825 1.00 57.25 97 ASN A C 1
ATOM 730 O O . ASN A 1 97 ? 34.520 2.109 -27.171 1.00 57.25 97 ASN A O 1
ATOM 734 N N . ILE A 1 98 ? 36.620 2.876 -27.233 1.00 55.41 98 ILE A N 1
ATOM 735 C CA . ILE A 1 98 ? 36.725 3.091 -25.778 1.00 55.41 98 ILE A CA 1
ATOM 736 C C . ILE A 1 98 ? 35.867 4.295 -25.355 1.00 55.41 98 ILE A C 1
ATOM 738 O O . ILE A 1 98 ? 35.130 4.221 -24.373 1.00 55.41 98 ILE A O 1
ATOM 742 N N . ILE A 1 99 ? 35.892 5.386 -26.127 1.00 59.47 99 ILE A N 1
ATOM 743 C CA . ILE A 1 99 ? 35.048 6.571 -25.887 1.00 59.47 99 ILE A CA 1
ATOM 744 C C . ILE A 1 99 ? 33.563 6.246 -26.146 1.00 59.47 99 ILE A C 1
ATOM 746 O O . ILE A 1 99 ? 32.684 6.657 -25.378 1.00 59.47 99 ILE A O 1
ATOM 750 N N . ALA A 1 100 ? 33.273 5.452 -27.181 1.00 58.97 100 ALA A N 1
ATOM 751 C CA . ALA A 1 100 ? 31.940 4.916 -27.453 1.00 58.97 100 ALA A CA 1
ATOM 752 C C . ALA A 1 100 ? 31.440 4.012 -26.308 1.00 58.97 100 ALA A C 1
ATOM 754 O O . ALA A 1 100 ? 30.297 4.139 -25.883 1.00 58.97 100 ALA A O 1
ATOM 755 N N . ALA A 1 101 ? 32.299 3.170 -25.726 1.00 56.25 101 ALA A N 1
ATOM 756 C CA . ALA A 1 101 ? 31.949 2.324 -24.584 1.00 56.25 101 ALA A CA 1
ATOM 757 C C . ALA A 1 101 ? 31.667 3.133 -23.302 1.00 56.25 101 ALA A C 1
ATOM 759 O O . ALA A 1 101 ? 30.718 2.826 -22.581 1.00 56.25 101 ALA A O 1
ATOM 760 N N . ILE A 1 102 ? 32.431 4.199 -23.032 1.00 58.53 102 ILE A N 1
ATOM 761 C CA . ILE A 1 102 ? 32.200 5.090 -21.878 1.00 58.53 102 ILE A CA 1
ATOM 762 C C . ILE A 1 102 ? 30.884 5.873 -22.038 1.00 58.53 102 ILE A C 1
ATOM 764 O O . ILE A 1 102 ? 30.090 5.962 -21.099 1.00 58.53 102 ILE A O 1
ATOM 768 N N . SER A 1 103 ? 30.611 6.410 -23.231 1.00 59.22 103 SER A N 1
ATOM 769 C CA . SER A 1 103 ? 29.347 7.113 -23.518 1.00 59.22 103 SER A CA 1
ATOM 770 C C . SER A 1 103 ? 28.139 6.171 -23.505 1.00 59.22 103 SER A C 1
ATOM 772 O O . SER A 1 103 ? 27.089 6.521 -22.960 1.00 59.22 103 SER A O 1
ATOM 774 N N . LEU A 1 104 ? 28.305 4.941 -23.995 1.00 59.66 104 LEU A N 1
ATOM 775 C CA . LEU A 1 104 ? 27.297 3.896 -23.887 1.00 59.66 104 LEU A CA 1
ATOM 776 C C . LEU A 1 104 ? 27.043 3.504 -22.427 1.00 59.66 104 LEU A C 1
ATOM 778 O O . LEU A 1 104 ? 25.887 3.342 -22.051 1.00 59.66 104 LEU A O 1
ATOM 782 N N . SER A 1 105 ? 28.075 3.399 -21.586 1.00 56.38 105 SER A N 1
ATOM 783 C CA . SER A 1 105 ? 27.925 3.095 -20.154 1.00 56.38 105 SER A CA 1
ATOM 784 C C . SER A 1 105 ? 27.030 4.116 -19.441 1.00 56.38 105 SER A C 1
ATOM 786 O O . SER A 1 105 ? 26.193 3.736 -18.626 1.00 56.38 105 SER A O 1
ATOM 788 N N . ASN A 1 106 ? 27.130 5.403 -19.792 1.00 59.81 106 ASN A N 1
ATOM 789 C CA . ASN A 1 106 ? 26.287 6.449 -19.200 1.00 59.81 106 ASN A CA 1
ATOM 790 C C . ASN A 1 106 ? 24.821 6.385 -19.666 1.00 59.81 106 ASN A C 1
ATOM 792 O O . ASN A 1 106 ? 23.920 6.675 -18.883 1.00 59.81 106 ASN A O 1
ATOM 796 N N . ILE A 1 107 ? 24.563 5.981 -20.914 1.00 59.09 107 ILE A N 1
ATOM 797 C CA . ILE A 1 107 ? 23.198 5.861 -21.467 1.00 59.09 107 ILE A CA 1
ATOM 798 C C . ILE A 1 107 ? 22.551 4.518 -21.078 1.00 59.09 107 ILE A C 1
ATOM 800 O O . ILE A 1 107 ? 21.340 4.438 -20.871 1.00 59.09 107 ILE A O 1
ATOM 804 N N . THR A 1 108 ? 23.351 3.461 -20.930 1.00 58.00 108 THR A N 1
ATOM 805 C CA . THR A 1 108 ? 22.896 2.105 -20.579 1.00 58.00 108 THR A CA 1
ATOM 806 C C . THR A 1 108 ? 22.848 1.842 -19.081 1.00 58.00 108 THR A C 1
ATOM 808 O O . THR A 1 108 ? 22.360 0.789 -18.690 1.00 58.00 108 THR A O 1
ATOM 811 N N . HIS A 1 109 ? 23.285 2.765 -18.218 1.00 61.62 109 HIS A N 1
ATOM 812 C CA . HIS A 1 109 ? 23.115 2.604 -16.769 1.00 61.62 109 HIS A CA 1
ATOM 813 C C . HIS A 1 109 ? 21.629 2.577 -16.356 1.00 61.62 109 HIS A C 1
ATOM 815 O O . HIS A 1 109 ? 21.262 1.904 -15.399 1.00 61.62 109 HIS A O 1
ATOM 821 N N . SER A 1 110 ? 20.760 3.260 -17.111 1.00 66.50 110 SER A N 1
ATOM 822 C CA . SER A 1 110 ? 19.300 3.163 -16.984 1.00 66.50 110 SER A CA 1
ATOM 823 C C . SER A 1 110 ? 18.636 3.419 -18.349 1.00 66.50 110 SER A C 1
ATOM 825 O O . SER A 1 110 ? 18.221 4.543 -18.646 1.00 66.50 110 SER A O 1
ATOM 827 N N . PRO A 1 111 ? 18.575 2.400 -19.230 1.00 65.88 111 PRO A N 1
ATOM 828 C CA . PRO A 1 111 ? 18.127 2.550 -20.616 1.00 65.88 111 PRO A CA 1
ATOM 829 C C . PRO A 1 111 ? 16.616 2.770 -20.704 1.00 65.88 111 PRO A C 1
ATOM 831 O O . PRO A 1 111 ? 16.104 3.279 -21.701 1.00 65.88 111 PRO A O 1
ATOM 834 N N . ILE A 1 112 ? 15.894 2.398 -19.651 1.00 76.88 112 ILE A N 1
ATOM 835 C CA . ILE A 1 112 ? 14.465 2.604 -19.508 1.00 76.88 112 ILE A CA 1
ATOM 836 C C . ILE A 1 112 ? 14.245 3.312 -18.179 1.00 76.88 112 ILE A C 1
ATOM 838 O O . ILE A 1 112 ? 14.587 2.792 -17.119 1.00 76.88 112 ILE A O 1
ATOM 842 N N . SER A 1 113 ? 13.640 4.489 -18.255 1.00 78.69 113 SER A N 1
ATOM 843 C CA . SER A 1 113 ? 13.137 5.228 -17.107 1.00 78.69 113 SER A CA 1
ATOM 844 C C . SER A 1 113 ? 11.646 5.500 -17.315 1.00 78.69 113 SER A C 1
ATOM 846 O O . SER A 1 113 ? 11.078 5.219 -18.376 1.00 78.69 113 SER A O 1
ATOM 848 N N . TYR A 1 114 ? 10.988 5.990 -16.274 1.00 80.50 114 TYR A N 1
ATOM 849 C CA . TYR A 1 114 ? 9.551 6.197 -16.272 1.00 80.50 114 TYR A CA 1
ATOM 850 C C . TYR A 1 114 ? 9.203 7.658 -16.016 1.00 80.50 114 TYR A C 1
ATOM 852 O O . TYR A 1 114 ? 9.867 8.360 -15.253 1.00 80.50 114 TYR A O 1
ATOM 860 N N . THR A 1 115 ? 8.117 8.105 -16.630 1.00 84.75 115 THR A N 1
ATOM 861 C CA . THR A 1 115 ? 7.394 9.306 -16.226 1.00 84.75 115 THR A CA 1
ATOM 862 C C . THR A 1 115 ? 6.097 8.885 -15.552 1.00 84.75 115 THR A C 1
ATOM 864 O O . THR A 1 115 ? 5.503 7.871 -15.919 1.00 84.75 115 THR A O 1
ATOM 867 N N . SER A 1 116 ? 5.675 9.612 -14.524 1.00 82.56 116 SER A N 1
ATOM 868 C CA . SER A 1 116 ? 4.487 9.271 -13.752 1.00 82.56 116 SER A CA 1
ATOM 869 C C . SER A 1 116 ? 3.434 10.365 -13.929 1.00 82.56 116 SER A C 1
ATOM 871 O O . SER A 1 116 ? 3.724 11.555 -13.818 1.00 82.56 116 SER A O 1
ATOM 873 N N . MET A 1 117 ? 2.211 9.960 -14.259 1.00 82.25 117 MET A N 1
ATOM 874 C CA . MET A 1 117 ? 1.081 10.850 -14.500 1.00 82.25 117 MET A CA 1
ATOM 875 C C . MET A 1 117 ? -0.065 10.445 -13.584 1.00 82.25 117 MET A C 1
ATOM 877 O O . MET A 1 117 ? -0.558 9.320 -13.649 1.00 82.25 117 MET A O 1
ATOM 881 N N . ASN A 1 118 ? -0.486 11.375 -12.733 1.00 78.81 118 ASN A N 1
ATOM 882 C CA . ASN A 1 118 ? -1.615 11.158 -11.845 1.00 78.81 118 ASN A CA 1
ATOM 883 C C . ASN A 1 118 ? -2.903 11.694 -12.482 1.00 78.81 118 ASN A C 1
ATOM 885 O O . ASN A 1 118 ? -2.968 12.876 -12.824 1.00 78.81 118 ASN A O 1
ATOM 889 N N . THR A 1 119 ? -3.918 10.844 -12.629 1.00 75.12 119 THR A N 1
ATOM 890 C CA . THR A 1 119 ? -5.220 11.223 -13.202 1.00 75.12 119 THR A CA 1
ATOM 891 C C . THR A 1 119 ? -6.121 11.957 -12.213 1.00 75.12 119 THR A C 1
ATOM 893 O O . THR A 1 119 ? -6.927 12.780 -12.638 1.00 75.12 119 THR A O 1
ATOM 896 N N . HIS A 1 120 ? -5.956 11.726 -10.907 1.00 70.12 120 HIS A N 1
ATOM 897 C CA . HIS A 1 120 ? -6.653 12.469 -9.858 1.00 70.12 120 HIS A CA 1
ATOM 898 C C . HIS A 1 120 ? -5.673 12.870 -8.759 1.00 70.12 120 HIS A C 1
ATOM 900 O O . HIS A 1 120 ? -5.286 12.084 -7.891 1.00 70.12 120 HIS A O 1
ATOM 906 N N . ILE A 1 121 ? -5.264 14.137 -8.800 1.00 66.50 121 ILE A N 1
ATOM 907 C CA . ILE A 1 121 ? -4.337 14.700 -7.823 1.00 66.50 121 ILE A CA 1
ATOM 908 C C . ILE A 1 121 ? -5.068 14.855 -6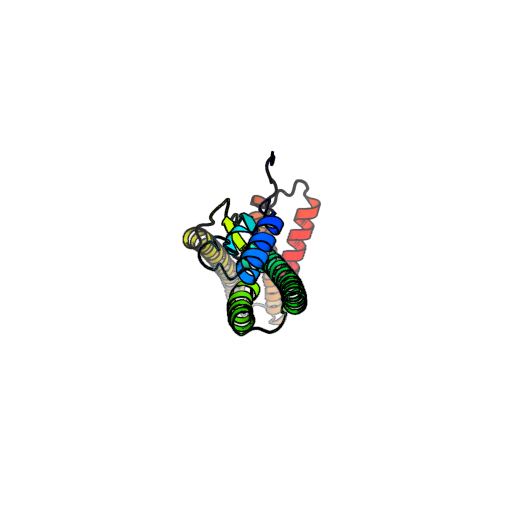.490 1.00 66.50 121 ILE A C 1
ATOM 910 O O . ILE A 1 121 ? -5.865 15.774 -6.304 1.00 66.50 121 ILE A O 1
ATOM 914 N N . ALA A 1 122 ? -4.773 13.959 -5.548 1.00 60.66 122 ALA A N 1
ATOM 915 C CA . ALA A 1 122 ? -5.147 14.144 -4.158 1.00 60.66 122 ALA A CA 1
ATOM 916 C C . ALA A 1 122 ? -4.370 15.358 -3.640 1.00 60.66 122 ALA A C 1
ATOM 918 O O . ALA A 1 122 ? -3.143 15.313 -3.576 1.00 60.66 122 ALA A O 1
ATOM 919 N N . THR A 1 123 ? -5.041 16.457 -3.288 1.00 62.72 123 THR A N 1
ATOM 920 C CA . THR A 1 123 ? -4.364 17.585 -2.639 1.00 62.72 123 THR A CA 1
ATOM 921 C C . THR A 1 123 ? -3.954 17.138 -1.232 1.00 62.72 123 THR A C 1
ATOM 923 O O . THR A 1 123 ? -4.816 16.960 -0.364 1.00 62.72 123 THR A O 1
ATOM 926 N N . PRO A 1 124 ? -2.650 16.912 -0.977 1.00 58.94 124 PRO A N 1
ATOM 927 C CA . PRO A 1 124 ? -2.209 16.207 0.225 1.00 58.94 124 PRO A CA 1
ATOM 928 C C . PRO A 1 124 ? -2.608 16.972 1.488 1.00 58.94 124 PRO A C 1
ATOM 930 O O . PRO A 1 124 ? -3.052 16.376 2.461 1.00 58.94 124 PRO A O 1
ATOM 933 N N . TYR A 1 125 ? -2.570 18.303 1.444 1.00 56.47 125 TYR A N 1
ATOM 934 C CA . TYR A 1 125 ? -2.924 19.141 2.585 1.00 56.47 125 TYR A CA 1
ATOM 935 C C . TYR A 1 125 ? -4.430 19.150 2.882 1.00 56.47 125 TYR A C 1
ATOM 937 O O . TYR A 1 125 ? -4.814 19.074 4.042 1.00 56.47 125 TYR A O 1
ATOM 945 N N . GLY A 1 126 ? -5.296 19.167 1.862 1.00 56.78 126 GLY A N 1
ATOM 946 C CA . GLY A 1 126 ? -6.751 19.195 2.060 1.00 56.78 126 GLY A CA 1
ATOM 947 C C . GLY A 1 126 ? -7.305 17.876 2.604 1.00 56.78 126 GLY A C 1
ATOM 948 O O . GLY A 1 126 ? -8.105 17.875 3.540 1.00 56.78 126 GLY A O 1
ATOM 949 N N . SER A 1 127 ? -6.834 16.745 2.065 1.00 56.44 127 SER A N 1
ATOM 950 C CA . SER A 1 127 ? -7.278 15.413 2.506 1.00 56.44 127 SER A CA 1
ATOM 951 C C . SER A 1 127 ? -6.744 15.059 3.902 1.00 56.44 127 SER A C 1
ATOM 953 O O . SER A 1 127 ? -7.468 14.503 4.732 1.00 56.44 127 SER A O 1
ATOM 955 N N . VAL A 1 128 ? -5.501 15.448 4.218 1.00 59.84 128 VAL A N 1
ATOM 956 C CA . VAL A 1 128 ? -4.937 15.265 5.567 1.00 59.84 128 VAL A CA 1
ATOM 957 C C . VAL A 1 128 ? -5.692 16.102 6.597 1.00 59.84 128 VAL A C 1
ATOM 959 O O . VAL A 1 128 ? -6.048 15.573 7.640 1.00 59.84 128 VAL A O 1
ATOM 962 N N . LE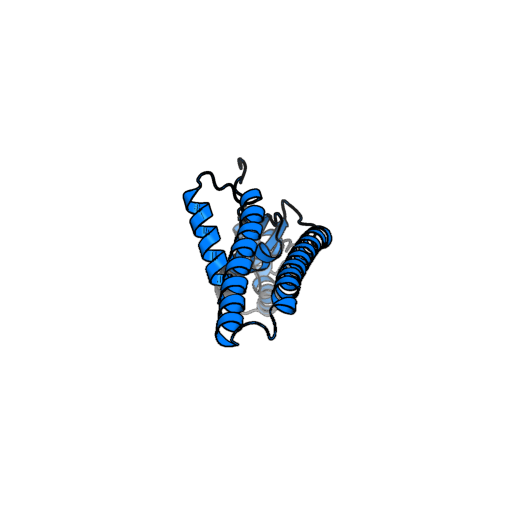U A 1 129 ? -6.014 17.366 6.306 1.00 59.75 129 LEU A N 1
ATOM 963 C CA . LEU A 1 129 ? -6.775 18.211 7.237 1.00 59.75 129 LEU A CA 1
ATOM 964 C C . LEU A 1 129 ? -8.185 17.664 7.513 1.00 59.75 129 LEU A C 1
ATOM 966 O O . LEU A 1 129 ? -8.628 17.639 8.659 1.00 59.75 129 LEU A O 1
ATOM 970 N N . ALA A 1 130 ? -8.888 17.189 6.483 1.00 60.19 130 ALA A N 1
ATOM 971 C CA . ALA A 1 130 ? -10.221 16.612 6.651 1.00 60.19 130 ALA A CA 1
ATOM 972 C C . ALA A 1 130 ? -10.193 15.309 7.472 1.00 60.19 130 ALA A C 1
ATOM 974 O O . ALA A 1 130 ? -11.052 15.088 8.327 1.00 60.19 130 ALA A O 1
ATOM 975 N N . THR A 1 131 ? -9.189 14.457 7.246 1.00 65.81 131 THR A N 1
ATOM 976 C CA . THR A 1 131 ? -9.030 13.209 8.005 1.00 65.81 131 THR A CA 1
ATOM 977 C C . THR A 1 131 ? -8.588 13.461 9.448 1.00 65.81 131 THR A C 1
ATOM 979 O O . THR A 1 131 ? -9.155 12.852 10.354 1.00 65.81 131 THR A O 1
ATOM 982 N N . THR A 1 132 ? -7.661 14.389 9.708 1.00 67.56 132 THR A N 1
ATOM 983 C CA . THR A 1 132 ? -7.232 14.725 11.080 1.00 67.56 132 THR A CA 1
ATOM 984 C C . THR A 1 132 ? -8.354 15.348 11.903 1.00 67.56 132 THR A C 1
ATOM 986 O O . THR A 1 132 ? -8.512 14.983 13.067 1.00 67.56 132 THR A O 1
ATOM 989 N N . LEU A 1 133 ? -9.183 16.211 11.306 1.00 74.06 133 LEU A N 1
ATOM 990 C CA . LEU A 1 133 ? -10.390 16.740 11.952 1.00 74.06 133 LEU A CA 1
ATOM 991 C C . LEU A 1 133 ? -11.377 15.623 12.320 1.00 74.06 133 LEU A C 1
ATOM 993 O O . LEU A 1 133 ? -11.906 15.614 13.432 1.00 74.06 133 LEU A O 1
ATOM 997 N N . GLY A 1 134 ? -11.578 14.653 11.422 1.00 71.75 134 GLY A N 1
ATOM 998 C CA . GLY A 1 134 ? -12.409 13.477 11.690 1.00 71.75 134 GLY A CA 1
ATOM 999 C C . GLY A 1 134 ? -11.893 12.645 12.867 1.00 71.75 134 GLY A C 1
ATOM 1000 O O . GLY A 1 134 ? -12.667 12.288 13.757 1.00 71.75 134 GLY A O 1
ATOM 1001 N N . TYR A 1 135 ? -10.582 12.397 12.928 1.00 72.94 135 TYR A N 1
ATOM 1002 C CA . TYR A 1 135 ? -9.962 11.687 14.052 1.00 72.94 135 TYR A CA 1
ATOM 1003 C C . TYR A 1 135 ? -10.071 12.454 15.372 1.00 72.94 135 TYR A C 1
ATOM 1005 O O . TYR A 1 135 ? -10.319 11.845 16.412 1.00 72.94 135 TYR A O 1
ATOM 1013 N N . LEU A 1 136 ? -9.932 13.780 15.340 1.00 79.69 136 LEU A N 1
ATOM 1014 C CA . LEU A 1 136 ? -10.050 14.628 16.526 1.00 79.69 136 LEU A CA 1
ATOM 1015 C C . LEU A 1 136 ? -11.478 14.586 17.089 1.00 79.69 136 LEU A C 1
ATOM 1017 O O . LEU A 1 136 ? -11.665 14.464 18.299 1.00 79.69 136 LEU A O 1
ATOM 1021 N N . PHE A 1 137 ? -12.489 14.589 16.217 1.00 79.88 137 PHE A N 1
ATOM 1022 C CA . PHE A 1 137 ? -13.882 14.424 16.628 1.00 79.88 137 PHE A CA 1
ATOM 1023 C C . PHE A 1 137 ? -14.143 13.045 17.252 1.00 79.88 137 PHE A C 1
ATOM 1025 O O . PHE A 1 137 ? -14.761 12.948 18.313 1.00 79.88 137 PHE A O 1
ATOM 1032 N N . LEU A 1 138 ? -13.607 11.982 16.645 1.00 78.19 138 LEU A N 1
ATOM 1033 C CA . LEU A 1 138 ? -13.678 10.621 17.186 1.00 78.19 138 LEU A CA 1
ATOM 1034 C C . LEU A 1 138 ? -13.018 10.533 18.570 1.00 78.19 138 LEU A C 1
ATOM 1036 O O . LEU A 1 138 ? -13.582 9.944 19.489 1.00 78.19 138 LEU A O 1
ATOM 1040 N N . TRP A 1 139 ? -11.866 11.178 18.748 1.00 78.88 139 TRP A N 1
ATOM 1041 C CA . TRP A 1 139 ? -11.166 11.243 20.029 1.00 78.88 139 TRP A CA 1
ATOM 1042 C C . TRP A 1 139 ? -11.961 11.991 21.111 1.00 78.88 139 TRP A C 1
ATOM 1044 O O . TRP A 1 139 ? -12.056 11.517 22.244 1.00 78.88 139 TRP A O 1
ATOM 1054 N N . LEU A 1 140 ? -12.604 13.112 20.769 1.00 84.00 140 LEU A N 1
ATOM 1055 C CA . LEU A 1 140 ? -13.473 13.842 21.702 1.00 84.00 140 LEU A CA 1
ATOM 1056 C C . LEU A 1 140 ? -14.678 13.002 22.150 1.00 84.00 140 LEU A C 1
ATOM 1058 O O . LEU A 1 140 ? -15.032 13.020 23.331 1.00 84.00 140 LEU A O 1
ATOM 1062 N N . ILE A 1 141 ? -15.274 12.224 21.242 1.00 82.25 141 ILE A N 1
ATOM 1063 C CA . ILE A 1 141 ? -16.358 11.289 21.581 1.00 82.25 141 ILE A CA 1
ATOM 1064 C C . ILE A 1 141 ? -15.868 10.225 22.574 1.00 82.25 141 ILE A C 1
ATOM 1066 O O . ILE A 1 141 ? -16.565 9.925 23.543 1.00 82.25 141 ILE A O 1
ATOM 1070 N N . MET A 1 142 ? -14.657 9.697 22.387 1.00 78.81 142 MET A N 1
ATOM 1071 C CA . MET A 1 142 ? -14.065 8.700 23.295 1.00 78.81 142 MET A CA 1
ATOM 1072 C C . MET A 1 142 ? -13.884 9.261 24.702 1.00 78.81 142 MET A C 1
ATOM 1074 O O . MET A 1 142 ? -14.279 8.631 25.683 1.00 78.81 142 MET A O 1
ATOM 1078 N N . LEU A 1 143 ? -13.321 10.469 24.804 1.00 80.75 143 LEU A N 1
ATOM 1079 C CA . LEU A 1 143 ? -13.144 11.155 26.084 1.00 80.75 143 LEU A CA 1
ATOM 1080 C C . LEU A 1 143 ? -14.486 11.434 26.765 1.00 80.75 143 LEU A C 1
ATOM 1082 O O . LEU A 1 143 ? -14.601 11.269 27.979 1.00 80.75 143 LEU A O 1
ATOM 1086 N N . SER A 1 144 ? -15.506 11.815 25.993 1.00 82.88 144 SER A N 1
ATOM 1087 C CA . SER A 1 144 ? -16.860 12.028 26.506 1.00 82.88 144 SER A CA 1
ATOM 1088 C C . SER A 1 144 ? -17.464 10.739 27.076 1.00 82.88 144 SER A C 1
ATOM 1090 O O . SER A 1 144 ? -17.954 10.750 28.206 1.00 82.88 144 SER A O 1
ATOM 1092 N N . LEU A 1 145 ? -17.356 9.612 26.362 1.00 80.88 145 LEU A N 1
ATOM 1093 C CA . LEU A 1 145 ? -17.843 8.298 26.813 1.00 80.88 145 LEU A CA 1
ATOM 1094 C C . LEU A 1 145 ? -17.169 7.850 28.117 1.00 80.88 145 LEU A C 1
ATOM 1096 O O . LEU A 1 145 ? -17.845 7.443 29.067 1.00 80.88 145 LEU A O 1
ATOM 1100 N N . VAL A 1 146 ? -15.843 7.987 28.202 1.00 80.06 146 VAL A N 1
ATOM 1101 C CA . VAL A 1 146 ? -15.095 7.685 29.433 1.00 80.06 146 VAL A CA 1
ATOM 1102 C C . VAL A 1 146 ? -15.510 8.632 30.565 1.00 80.06 146 VAL A C 1
ATOM 1104 O O . VAL A 1 146 ? -15.747 8.183 31.688 1.00 80.06 146 VAL A O 1
ATOM 1107 N N . GLY A 1 147 ? -15.668 9.927 30.279 1.00 81.62 147 GLY A N 1
ATOM 1108 C CA . GLY A 1 147 ? -16.106 10.928 31.253 1.00 81.62 147 GLY A CA 1
ATOM 1109 C C . GLY A 1 147 ? -17.491 10.636 31.836 1.00 81.62 147 GLY A C 1
ATOM 1110 O O . GLY A 1 147 ? -17.678 10.732 33.051 1.00 81.62 147 GLY A O 1
ATOM 1111 N N . VAL A 1 148 ? -18.446 10.212 31.003 1.00 81.88 148 VAL A N 1
ATOM 1112 C CA . VAL A 1 148 ? -19.789 9.796 31.441 1.00 81.88 148 VAL A CA 1
ATOM 1113 C C . VAL A 1 148 ? -19.707 8.588 32.376 1.00 81.88 148 VAL A C 1
ATOM 1115 O O . VAL A 1 148 ? -20.310 8.604 33.451 1.00 81.88 148 VAL A O 1
ATOM 1118 N N . ALA A 1 149 ? -18.907 7.577 32.034 1.00 76.44 149 ALA A N 1
ATOM 1119 C CA . ALA A 1 149 ? -18.732 6.395 32.874 1.00 76.44 149 ALA A CA 1
ATOM 1120 C C . ALA A 1 149 ? -18.118 6.710 34.249 1.00 76.44 149 ALA A C 1
ATOM 1122 O O . ALA A 1 149 ? -18.561 6.181 35.275 1.00 76.44 149 ALA A O 1
ATOM 1123 N N . VAL A 1 150 ? -17.124 7.601 34.299 1.00 79.94 150 VAL A N 1
ATOM 1124 C CA . VAL A 1 150 ? -16.539 8.073 35.565 1.00 79.94 150 VAL A CA 1
ATOM 1125 C C . VAL A 1 150 ? -17.595 8.792 36.405 1.00 79.94 150 VAL A C 1
ATOM 1127 O O . VAL A 1 150 ? -17.736 8.500 37.590 1.00 79.94 150 VAL A O 1
ATOM 1130 N N . ARG A 1 151 ? -18.403 9.665 35.793 1.00 82.94 151 ARG A N 1
ATOM 1131 C CA . ARG A 1 151 ? -19.459 10.414 36.491 1.00 82.94 151 ARG A CA 1
ATOM 1132 C C . ARG A 1 151 ? -20.552 9.512 37.068 1.00 82.94 151 ARG A C 1
ATOM 1134 O O . ARG A 1 151 ? -21.065 9.801 38.144 1.00 82.94 151 ARG A O 1
ATOM 1141 N N . ILE A 1 152 ? -20.889 8.425 36.372 1.00 78.94 152 ILE A N 1
ATOM 1142 C CA . ILE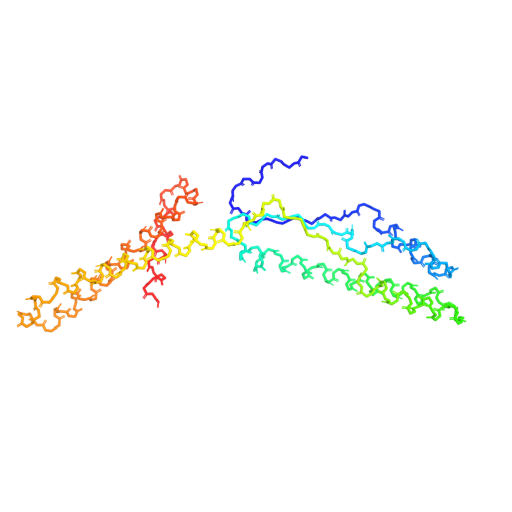 A 1 152 ? -21.864 7.425 36.835 1.00 78.94 152 ILE A CA 1
ATOM 1143 C C . ILE A 1 152 ? -21.285 6.584 37.978 1.00 78.94 152 ILE A C 1
ATOM 1145 O O . ILE A 1 152 ? -21.999 6.259 38.920 1.00 78.94 152 ILE A O 1
ATOM 1149 N N . THR A 1 153 ? -19.996 6.245 37.931 1.00 76.62 153 THR A N 1
ATOM 1150 C CA . THR A 1 153 ? -19.362 5.364 38.930 1.00 76.62 153 THR A CA 1
ATOM 1151 C C . THR A 1 153 ? -18.874 6.095 40.182 1.00 76.62 153 THR A C 1
ATOM 1153 O O . THR A 1 153 ? -18.815 5.493 41.253 1.00 76.62 153 THR A O 1
ATOM 1156 N N . GLN A 1 154 ? -18.580 7.393 40.096 1.00 80.25 154 GLN A N 1
ATOM 1157 C CA . GLN A 1 154 ? -18.140 8.221 41.223 1.00 80.25 154 GLN A CA 1
ATOM 1158 C C . GLN A 1 154 ? -19.106 8.227 42.431 1.00 80.25 154 GLN A C 1
ATOM 1160 O O . GLN A 1 154 ? -18.627 8.028 43.545 1.00 80.25 154 GLN A O 1
ATOM 1165 N N . PRO A 1 155 ? -20.440 8.383 42.285 1.00 81.25 155 PRO A N 1
ATOM 1166 C CA . PRO A 1 155 ? -21.368 8.332 43.425 1.00 81.25 155 PRO A CA 1
ATOM 1167 C C . PRO A 1 155 ? -21.563 6.924 44.015 1.00 81.25 155 PRO A C 1
ATOM 1169 O O . PRO A 1 155 ? -22.129 6.786 45.104 1.00 81.25 155 PRO A O 1
ATOM 1172 N N . LEU A 1 156 ? -21.120 5.885 43.301 1.00 74.69 156 LEU A N 1
ATOM 1173 C CA . LEU A 1 156 ? -21.152 4.486 43.736 1.00 74.69 156 LEU A CA 1
ATOM 1174 C C . LEU A 1 156 ? -19.863 4.092 44.482 1.00 74.69 156 LEU A C 1
ATOM 1176 O O . LEU A 1 156 ? -19.842 3.082 45.191 1.00 74.69 156 LEU A O 1
ATOM 1180 N N . ALA A 1 157 ? -18.799 4.894 44.368 1.00 69.38 157 ALA A N 1
ATOM 1181 C CA . ALA A 1 157 ? -17.542 4.665 45.066 1.00 69.38 157 ALA A CA 1
ATOM 1182 C C . ALA A 1 157 ? -17.752 4.751 46.590 1.00 69.38 157 ALA A C 1
ATOM 1184 O O . ALA A 1 157 ? -18.201 5.766 47.116 1.00 69.38 157 ALA A O 1
ATOM 1185 N N . GLY A 1 158 ? -17.456 3.657 47.297 1.00 71.75 158 GLY A N 1
ATOM 1186 C CA . GLY A 1 158 ? -17.635 3.533 48.750 1.00 71.75 158 GLY A CA 1
ATOM 1187 C C . GLY A 1 158 ? -18.984 2.957 49.199 1.00 71.75 158 GLY A C 1
ATOM 1188 O O . GLY A 1 158 ? -19.128 2.635 50.374 1.00 71.75 158 GLY A O 1
ATOM 1189 N N . LYS A 1 159 ? -19.953 2.771 48.288 1.00 80.50 159 LYS A N 1
ATOM 1190 C CA . LYS A 1 159 ? -21.263 2.154 48.595 1.00 80.50 159 LYS A CA 1
ATOM 1191 C C . LYS A 1 159 ? -21.376 0.693 48.159 1.00 80.50 159 LYS A C 1
ATOM 1193 O O . LYS A 1 159 ? -22.319 0.011 48.545 1.00 80.50 159 LYS A O 1
ATOM 1198 N N . ILE A 1 160 ? -20.437 0.223 47.341 1.00 82.56 160 ILE A N 1
ATOM 1199 C CA . ILE A 1 160 ? -20.455 -1.105 46.721 1.00 82.56 160 ILE A CA 1
ATOM 1200 C C . ILE A 1 160 ? -19.116 -1.797 46.983 1.00 82.56 160 ILE A C 1
ATOM 1202 O O . ILE A 1 160 ? -18.090 -1.136 47.172 1.00 82.56 160 ILE A O 1
ATOM 1206 N N . LYS A 1 161 ? -19.117 -3.133 46.997 1.00 82.94 161 LYS A N 1
ATOM 1207 C CA . LYS A 1 161 ? -17.896 -3.935 47.088 1.00 82.94 161 LYS A CA 1
ATOM 1208 C C . LYS A 1 161 ? -16.965 -3.600 45.922 1.00 82.94 161 LYS A C 1
ATOM 1210 O O . LYS A 1 161 ? -17.397 -3.405 44.789 1.00 82.94 161 LYS A O 1
ATOM 1215 N N . ILE A 1 162 ? -15.663 -3.593 46.200 1.00 80.12 162 ILE A N 1
ATOM 1216 C CA . ILE A 1 162 ? -14.615 -3.264 45.219 1.00 80.12 162 ILE A CA 1
ATOM 1217 C C . ILE A 1 162 ? -14.696 -4.177 43.984 1.00 80.12 162 ILE A C 1
ATOM 1219 O O . ILE A 1 162 ? -14.508 -3.713 42.865 1.00 80.12 162 ILE A O 1
ATOM 1223 N N . ILE A 1 163 ? -15.040 -5.454 44.177 1.00 83.25 163 ILE A N 1
ATOM 1224 C CA . ILE A 1 163 ? -15.202 -6.442 43.099 1.00 83.25 163 ILE A CA 1
ATOM 1225 C C . ILE A 1 163 ? -16.291 -6.027 42.103 1.00 83.25 163 ILE A C 1
ATOM 1227 O O . ILE A 1 163 ? -16.066 -6.088 40.896 1.00 83.25 163 ILE A O 1
ATOM 1231 N N . ASP A 1 164 ? -17.429 -5.538 42.591 1.00 82.06 164 ASP A N 1
ATOM 1232 C CA . ASP A 1 164 ? -18.536 -5.113 41.731 1.00 82.06 164 ASP A CA 1
ATOM 1233 C C . ASP A 1 164 ? -18.147 -3.859 40.934 1.00 82.06 164 ASP A C 1
ATOM 1235 O O . ASP A 1 164 ? -18.470 -3.736 39.755 1.00 82.06 164 ASP A O 1
ATOM 1239 N N . VAL A 1 165 ? -17.367 -2.955 41.539 1.00 80.31 165 VAL A N 1
ATOM 1240 C CA . VAL A 1 165 ? -16.825 -1.770 40.853 1.00 80.31 165 VAL A CA 1
ATOM 1241 C C . VAL A 1 165 ? -15.858 -2.166 39.734 1.00 80.31 165 VAL A C 1
ATOM 1243 O O . VAL A 1 165 ? -15.889 -1.568 38.656 1.00 80.31 165 VAL A O 1
ATOM 1246 N N . VAL A 1 166 ? -15.014 -3.178 39.954 1.00 81.62 166 VAL A N 1
ATOM 1247 C CA . VAL A 1 166 ? -14.109 -3.706 38.921 1.00 81.62 166 VAL A CA 1
ATOM 1248 C C . VAL A 1 166 ? -14.905 -4.341 37.778 1.00 81.62 166 VAL A C 1
ATOM 1250 O O . VAL A 1 166 ? -14.634 -4.034 36.616 1.00 81.62 166 VAL A O 1
ATOM 1253 N N . PHE A 1 167 ? -15.931 -5.139 38.083 1.00 84.69 167 PHE A N 1
ATOM 1254 C CA . PHE A 1 167 ? -16.811 -5.722 37.064 1.00 84.69 167 PHE A CA 1
ATOM 1255 C C . PHE A 1 167 ? -17.532 -4.656 36.235 1.00 84.69 167 PHE A C 1
ATOM 1257 O O . PHE A 1 167 ? -17.519 -4.727 35.006 1.00 84.69 167 PHE A O 1
ATOM 1264 N N . ILE A 1 168 ? -18.093 -3.629 36.882 1.00 83.31 168 ILE A N 1
ATOM 1265 C CA . ILE A 1 168 ? -18.754 -2.511 36.194 1.00 83.31 168 ILE A CA 1
ATOM 1266 C C . ILE A 1 168 ? -17.776 -1.802 35.254 1.00 83.31 168 ILE A C 1
ATOM 1268 O O . ILE A 1 168 ? -18.144 -1.476 34.127 1.00 83.31 168 ILE A O 1
ATOM 1272 N N . ARG A 1 169 ? -16.519 -1.597 35.671 1.00 80.56 169 ARG A N 1
ATOM 1273 C CA . ARG A 1 169 ? -15.492 -0.982 34.817 1.00 80.56 169 ARG A CA 1
ATOM 1274 C C . ARG A 1 169 ? -15.160 -1.842 33.601 1.00 80.56 169 ARG A C 1
ATOM 1276 O O . ARG A 1 169 ? -15.124 -1.302 32.502 1.00 80.56 169 ARG A O 1
ATOM 1283 N N . ILE A 1 170 ? -14.965 -3.150 33.776 1.00 83.62 170 ILE A N 1
ATOM 1284 C CA . ILE A 1 170 ? -14.659 -4.070 32.668 1.00 83.62 170 ILE A CA 1
ATOM 1285 C C . ILE A 1 170 ? -15.818 -4.107 31.666 1.00 83.62 170 ILE A C 1
ATOM 1287 O O . ILE A 1 170 ? -15.605 -3.891 30.474 1.00 83.62 170 ILE A O 1
ATOM 1291 N N . VAL A 1 171 ? -17.051 -4.301 32.143 1.00 84.69 171 VAL A N 1
ATOM 1292 C CA . VAL A 1 171 ? -18.247 -4.347 31.284 1.00 84.69 171 VAL A CA 1
ATOM 1293 C C . VAL A 1 171 ? -18.448 -3.022 30.551 1.00 84.69 171 VAL A C 1
ATOM 1295 O O . VAL A 1 171 ? -18.712 -3.011 29.350 1.00 84.69 171 VAL A O 1
ATOM 1298 N N . ASN A 1 172 ? -18.271 -1.897 31.243 1.00 83.38 172 ASN A N 1
ATOM 1299 C CA . ASN A 1 172 ? -18.401 -0.578 30.640 1.00 83.38 172 ASN A CA 1
ATOM 1300 C C . ASN A 1 172 ? -17.315 -0.308 29.582 1.00 83.38 172 ASN A C 1
ATOM 1302 O O . ASN A 1 172 ? -17.623 0.251 28.533 1.00 83.38 172 ASN A O 1
ATOM 1306 N N . THR A 1 173 ? -16.064 -0.716 29.806 1.00 81.25 173 THR A N 1
ATOM 1307 C CA . THR A 1 173 ? -15.006 -0.613 28.784 1.00 81.25 173 THR A CA 1
ATOM 1308 C C . THR A 1 173 ? -15.344 -1.457 27.556 1.00 81.25 173 THR A C 1
ATOM 1310 O O . THR A 1 173 ? -15.234 -0.967 26.432 1.00 81.25 173 THR A O 1
ATOM 1313 N N . ILE A 1 174 ? -15.840 -2.683 27.764 1.00 84.75 174 ILE A N 1
ATOM 1314 C CA . ILE A 1 174 ? -16.257 -3.575 26.676 1.00 84.75 174 ILE A CA 1
ATOM 1315 C C . ILE A 1 174 ? -17.382 -2.944 25.842 1.00 84.75 174 ILE A C 1
ATOM 1317 O O . ILE A 1 174 ? -17.312 -2.910 24.610 1.00 84.75 174 ILE A O 1
ATOM 1321 N N . PHE A 1 175 ? -18.402 -2.408 26.513 1.00 84.12 175 PHE A N 1
ATOM 1322 C CA . PHE A 1 175 ? -19.560 -1.794 25.868 1.00 84.12 175 PHE A CA 1
ATOM 1323 C C . PHE A 1 175 ? -19.203 -0.497 25.130 1.00 84.12 175 PHE A C 1
ATOM 1325 O O . PHE A 1 175 ? -19.640 -0.289 23.998 1.00 84.12 175 PHE A O 1
ATOM 1332 N N . ASN A 1 176 ? -18.353 0.347 25.722 1.00 81.69 176 ASN A N 1
ATOM 1333 C CA . ASN A 1 176 ? -17.867 1.554 25.057 1.00 81.69 176 ASN A CA 1
ATOM 1334 C C . ASN A 1 176 ? -17.069 1.206 23.798 1.00 81.69 176 ASN A C 1
ATOM 1336 O O . ASN A 1 176 ? -17.351 1.767 22.741 1.00 81.69 176 ASN A O 1
ATOM 1340 N N . GLY A 1 177 ? -16.146 0.239 23.868 1.00 81.25 177 GLY A N 1
ATOM 1341 C CA . GLY A 1 177 ? -15.404 -0.221 22.689 1.00 81.25 177 GLY A CA 1
ATOM 1342 C C . GLY A 1 177 ? -16.322 -0.765 21.587 1.00 81.25 177 GLY A C 1
ATOM 1343 O O . GLY A 1 177 ? -16.088 -0.523 20.401 1.00 81.25 177 GLY A O 1
ATOM 1344 N N . LEU A 1 178 ? -17.424 -1.421 21.960 1.00 85.62 178 LEU A N 1
ATOM 1345 C CA . LEU A 1 178 ? -18.441 -1.889 21.016 1.00 85.62 178 LEU A CA 1
ATOM 1346 C C . LEU A 1 178 ? -19.165 -0.729 20.312 1.00 85.62 178 LEU A C 1
ATOM 1348 O O . LEU A 1 178 ? -19.255 -0.734 19.083 1.00 85.62 178 LEU A O 1
ATOM 1352 N N . ILE A 1 179 ? -19.598 0.301 21.044 1.00 83.06 179 ILE A N 1
ATOM 1353 C CA . ILE A 1 179 ? -20.228 1.501 20.457 1.00 83.06 179 ILE A CA 1
ATOM 1354 C C . ILE A 1 179 ? -19.253 2.263 19.556 1.00 83.06 179 ILE A C 1
ATOM 1356 O O . ILE A 1 179 ? -19.600 2.679 18.452 1.00 83.06 179 ILE A O 1
ATOM 1360 N N . ILE A 1 180 ? -18.013 2.413 20.001 1.00 81.06 180 ILE A N 1
ATOM 1361 C CA . ILE A 1 180 ? -16.947 3.081 19.258 1.00 81.06 180 ILE A CA 1
ATOM 1362 C C . ILE A 1 180 ? -16.672 2.379 17.924 1.00 81.06 180 ILE A C 1
ATOM 1364 O O . ILE A 1 180 ? -16.645 3.025 16.873 1.00 81.06 180 ILE A O 1
ATOM 1368 N N . SER A 1 181 ? -16.517 1.052 17.954 1.00 82.44 181 SER A N 1
ATOM 1369 C CA . SER A 1 181 ? -16.296 0.257 16.743 1.00 82.44 181 SER A CA 1
ATOM 1370 C C . SER A 1 181 ? -17.475 0.358 15.772 1.00 82.44 181 SER A C 1
ATOM 1372 O O . SER A 1 181 ? -17.272 0.340 14.556 1.00 82.44 181 SER A O 1
ATOM 1374 N N . LEU A 1 182 ? -18.700 0.518 16.291 1.00 83.62 182 LEU A N 1
ATOM 1375 C CA . LEU A 1 182 ? -19.906 0.706 15.492 1.00 83.62 182 LEU A CA 1
ATOM 1376 C C . LEU A 1 182 ? -19.904 2.067 14.797 1.00 83.62 182 LEU A C 1
ATOM 1378 O O . LEU A 1 182 ? -20.115 2.117 13.589 1.00 83.62 182 LEU A O 1
ATOM 1382 N N . ILE A 1 183 ? -19.614 3.150 15.527 1.00 81.75 183 ILE A N 1
ATOM 1383 C CA . ILE A 1 183 ? -19.517 4.510 14.968 1.00 81.75 183 ILE A CA 1
ATOM 1384 C C . ILE A 1 183 ? -18.462 4.547 13.861 1.00 81.75 183 ILE A C 1
ATOM 1386 O O . ILE A 1 183 ? -18.736 5.024 12.761 1.00 81.75 183 ILE A O 1
ATOM 1390 N N . TYR A 1 184 ? -17.282 3.982 14.119 1.00 79.50 184 TYR A N 1
ATOM 1391 C CA . TYR A 1 184 ? -16.223 3.901 13.117 1.00 79.50 184 TYR A CA 1
ATOM 1392 C C . TYR A 1 184 ? -16.666 3.108 11.880 1.00 79.50 184 TYR A C 1
ATOM 1394 O O . TYR A 1 184 ? -16.508 3.568 10.750 1.00 79.50 184 TYR A O 1
ATOM 1402 N N . SER A 1 185 ? -17.281 1.941 12.081 1.00 80.62 185 SER A N 1
ATOM 1403 C CA . SER A 1 185 ? -17.733 1.094 10.973 1.00 80.62 185 SER A CA 1
ATOM 1404 C C . SER A 1 185 ? -18.855 1.752 10.165 1.00 80.62 185 SER A C 1
ATOM 1406 O O . SER A 1 185 ? -18.872 1.611 8.947 1.00 80.62 185 SER A O 1
ATOM 1408 N N . LEU A 1 186 ? -19.746 2.522 10.800 1.00 80.56 186 LEU A N 1
ATOM 1409 C CA . LEU A 1 186 ? -20.769 3.337 10.130 1.00 80.56 186 LEU A CA 1
ATOM 1410 C C . LEU A 1 186 ? -20.153 4.454 9.280 1.00 80.56 186 LEU A C 1
ATOM 1412 O O . LEU A 1 186 ? -20.605 4.688 8.162 1.00 80.56 186 LEU A O 1
ATOM 1416 N N . CYS A 1 187 ? -19.097 5.113 9.766 1.00 75.88 187 CYS A N 1
ATOM 1417 C CA . CYS A 1 187 ? -18.353 6.076 8.954 1.00 75.88 187 CYS A CA 1
ATOM 1418 C C . CYS A 1 187 ? -17.726 5.403 7.725 1.00 75.88 187 CYS A C 1
ATOM 1420 O O . CYS A 1 187 ? -17.750 5.977 6.641 1.00 75.88 187 CYS A O 1
ATOM 1422 N N . VAL A 1 188 ? -17.204 4.181 7.870 1.00 73.94 188 VAL A N 1
ATOM 1423 C CA . VAL A 1 188 ? -16.629 3.413 6.753 1.00 73.94 188 VAL A CA 1
ATOM 1424 C C . VAL A 1 188 ? -17.705 2.891 5.797 1.00 73.94 188 VAL A C 1
ATOM 1426 O O . VAL A 1 188 ? -17.465 2.872 4.596 1.00 73.94 188 VAL A O 1
ATOM 1429 N N . LEU A 1 189 ? -18.898 2.535 6.283 1.00 75.00 189 LEU A N 1
ATOM 1430 C CA . LEU A 1 189 ? -20.040 2.121 5.455 1.00 75.00 189 LEU A CA 1
ATOM 1431 C C 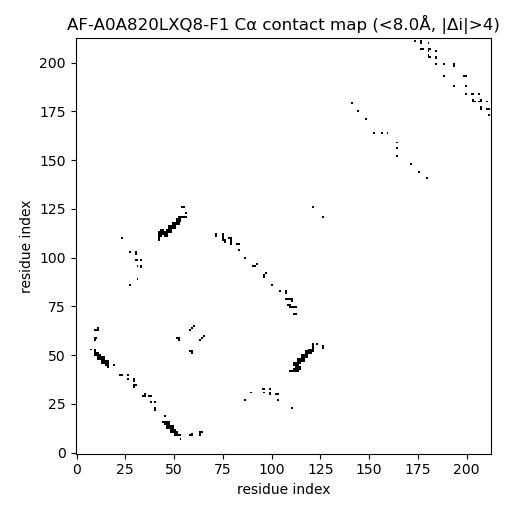. LEU A 1 189 ? -20.445 3.197 4.443 1.00 75.00 189 LEU A C 1
ATOM 1433 O O . LEU A 1 189 ? -20.883 2.872 3.350 1.00 75.00 189 LEU A O 1
ATOM 1437 N N . TRP A 1 190 ? -20.270 4.475 4.779 1.00 65.56 190 TRP A N 1
ATOM 1438 C CA . TRP A 1 190 ? -20.523 5.563 3.834 1.00 65.56 190 TRP A CA 1
ATOM 1439 C C . TRP A 1 190 ? -19.533 5.591 2.658 1.00 65.56 190 TRP A C 1
ATOM 1441 O O . TRP A 1 190 ? -19.826 6.151 1.605 1.00 65.56 190 TRP A O 1
ATOM 1451 N N . PHE A 1 191 ? -18.345 5.012 2.835 1.00 62.62 191 PHE A N 1
ATOM 1452 C CA . PHE A 1 191 ? -17.286 4.986 1.823 1.00 62.62 191 PHE A CA 1
ATOM 1453 C C . PHE A 1 191 ? -17.129 3.630 1.139 1.00 62.62 191 PHE A C 1
ATOM 1455 O O . PHE A 1 191 ? -16.581 3.559 0.042 1.00 62.62 191 PHE A O 1
ATOM 1462 N N . ALA A 1 192 ? -17.567 2.562 1.792 1.00 63.19 192 AL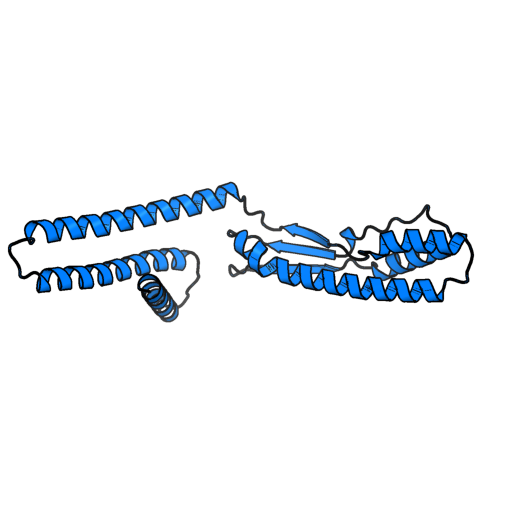A A N 1
ATOM 1463 C CA . ALA A 1 192 ? -17.553 1.213 1.269 1.00 63.19 192 ALA A CA 1
ATOM 1464 C C . ALA A 1 192 ? -18.991 0.828 0.919 1.00 63.19 192 ALA A C 1
ATOM 1466 O O . ALA A 1 192 ? -19.803 0.642 1.821 1.00 63.19 192 ALA A O 1
ATOM 1467 N N . ASP A 1 193 ? -19.289 0.684 -0.375 1.00 62.97 193 ASP A N 1
ATOM 1468 C CA . ASP A 1 193 ? -20.588 0.228 -0.891 1.00 62.97 193 ASP A CA 1
ATOM 1469 C C . ASP A 1 193 ? -20.883 -1.226 -0.475 1.00 62.97 193 ASP A C 1
ATOM 1471 O O . ASP A 1 193 ? -20.853 -2.177 -1.264 1.00 62.97 193 ASP A O 1
ATOM 1475 N N . PHE A 1 194 ? -21.171 -1.441 0.808 1.00 66.62 194 PHE A N 1
ATOM 1476 C CA . PHE A 1 194 ? -21.644 -2.718 1.310 1.00 66.62 194 PHE A CA 1
ATOM 1477 C C . PHE A 1 194 ? -23.107 -2.892 0.896 1.00 66.62 194 PHE A C 1
ATOM 1479 O O . PHE A 1 194 ? -24.031 -2.596 1.646 1.00 66.62 194 PHE A O 1
ATOM 1486 N N . ASN A 1 195 ? -23.326 -3.473 -0.283 1.00 66.00 195 ASN A N 1
ATOM 1487 C CA . ASN A 1 195 ? -24.663 -3.818 -0.787 1.00 66.00 195 ASN A CA 1
ATOM 1488 C C . ASN A 1 195 ? -25.414 -4.868 0.062 1.00 66.00 195 ASN A C 1
ATOM 1490 O O . ASN A 1 195 ? -26.555 -5.215 -0.244 1.00 66.00 195 ASN A O 1
ATOM 1494 N N . ARG A 1 196 ? -24.787 -5.441 1.102 1.00 74.19 196 ARG A N 1
ATOM 1495 C CA . ARG A 1 196 ? -25.383 -6.472 1.964 1.00 74.19 196 ARG A CA 1
ATOM 1496 C C . ARG A 1 196 ? -25.067 -6.212 3.444 1.00 74.19 196 ARG A C 1
ATOM 1498 O O . ARG A 1 196 ? -23.947 -5.817 3.760 1.00 74.19 196 ARG A O 1
ATOM 1505 N N . PRO A 1 197 ? -25.992 -6.541 4.367 1.00 73.31 197 PRO A N 1
ATOM 1506 C CA . PRO A 1 197 ? -25.807 -6.315 5.805 1.00 73.31 197 PRO A CA 1
ATOM 1507 C C . PRO A 1 197 ? -24.822 -7.296 6.467 1.00 73.31 197 PRO A C 1
ATOM 1509 O O . PRO A 1 197 ? -24.154 -6.953 7.437 1.00 73.31 197 PRO A O 1
ATOM 1512 N N . VAL A 1 198 ? -24.687 -8.522 5.946 1.00 79.75 198 VAL A N 1
ATOM 1513 C CA . VAL A 1 198 ? -23.836 -9.567 6.554 1.00 79.75 198 VAL A CA 1
ATOM 1514 C C . VAL A 1 198 ? -22.334 -9.221 6.522 1.00 79.75 198 VAL A C 1
ATOM 1516 O O . VAL A 1 198 ? -21.679 -9.369 7.556 1.00 79.75 198 VAL A O 1
ATOM 1519 N N . PRO A 1 199 ? -21.757 -8.741 5.400 1.00 79.06 199 PRO A N 1
ATOM 1520 C CA . PRO A 1 199 ? -20.377 -8.252 5.368 1.00 79.06 199 PRO A CA 1
ATOM 1521 C C . PRO A 1 199 ? -20.120 -7.095 6.337 1.00 79.06 199 PRO A C 1
ATOM 1523 O O . PRO A 1 199 ? -19.079 -7.078 6.988 1.00 79.06 199 PRO A O 1
ATOM 1526 N N . PHE A 1 200 ? -21.082 -6.179 6.482 1.00 81.12 200 PHE A N 1
ATOM 1527 C CA . PHE A 1 200 ? -20.969 -5.041 7.392 1.00 81.12 200 PHE A CA 1
ATOM 1528 C C . PHE A 1 200 ? -20.880 -5.485 8.857 1.00 81.12 200 PHE A C 1
ATOM 1530 O O . PHE A 1 200 ? -19.989 -5.044 9.575 1.00 81.12 200 PHE A O 1
ATOM 1537 N N . ILE A 1 201 ? -21.737 -6.418 9.289 1.00 83.12 201 ILE A N 1
ATOM 1538 C CA . ILE A 1 201 ? -21.707 -6.940 10.667 1.00 83.12 201 ILE A CA 1
ATOM 1539 C C . ILE A 1 201 ? -20.375 -7.645 10.960 1.00 83.12 201 ILE A C 1
ATOM 1541 O O . ILE A 1 201 ? -19.809 -7.470 12.038 1.00 83.12 201 ILE A O 1
ATOM 1545 N N . ARG A 1 202 ? -19.842 -8.416 10.000 1.00 82.38 202 ARG A N 1
ATOM 1546 C CA . ARG A 1 202 ? -18.531 -9.076 10.145 1.00 82.38 202 ARG A CA 1
ATOM 1547 C C . ARG A 1 202 ? -17.393 -8.064 10.239 1.00 82.38 202 ARG A C 1
ATOM 1549 O O . ARG A 1 202 ? -16.522 -8.218 11.087 1.00 82.38 202 ARG A O 1
ATOM 1556 N N . PHE A 1 203 ? -17.419 -7.036 9.394 1.00 82.75 203 PHE A N 1
ATOM 1557 C CA . PHE A 1 203 ? -16.444 -5.949 9.419 1.00 82.75 203 PHE A CA 1
ATOM 1558 C C . PHE A 1 203 ? -16.488 -5.183 10.748 1.00 82.75 203 PHE A C 1
ATOM 1560 O O . PHE A 1 203 ? -15.451 -4.940 11.360 1.00 82.75 203 PHE A O 1
ATOM 1567 N N . TRP A 1 204 ? -17.689 -4.882 11.237 1.00 85.69 204 TRP A N 1
ATOM 1568 C CA . TRP A 1 204 ? -17.895 -4.230 12.524 1.00 85.69 204 TRP A CA 1
ATOM 1569 C C . TRP A 1 204 ? -17.349 -5.052 13.698 1.00 85.69 204 TRP A C 1
ATOM 1571 O O . TRP A 1 204 ? -16.566 -4.534 14.493 1.00 85.69 204 TRP A O 1
ATOM 1581 N N . LEU A 1 205 ? -17.699 -6.339 13.782 1.00 84.06 205 LEU A N 1
ATOM 1582 C CA . LEU A 1 205 ? -17.201 -7.224 14.841 1.00 84.06 205 LEU A CA 1
ATOM 1583 C C . LEU A 1 205 ? -15.682 -7.418 14.771 1.00 84.06 205 LEU A C 1
ATOM 1585 O O . LEU A 1 205 ? -15.033 -7.525 15.809 1.00 84.06 205 LEU A O 1
ATOM 1589 N N . PHE A 1 206 ? -15.104 -7.429 13.569 1.00 84.00 206 PHE A N 1
ATOM 1590 C CA . PHE A 1 206 ? -13.654 -7.482 13.402 1.00 84.00 206 PHE A CA 1
ATOM 1591 C C . PHE A 1 206 ? -12.979 -6.208 13.927 1.00 84.00 206 PHE A C 1
ATOM 1593 O O . PHE A 1 206 ? -12.025 -6.298 14.694 1.00 84.00 206 PHE A O 1
ATOM 1600 N N . ASN A 1 207 ? -13.517 -5.027 13.605 1.00 82.19 207 ASN A N 1
ATOM 1601 C CA . ASN A 1 207 ? -13.023 -3.761 14.156 1.00 82.19 207 ASN A CA 1
ATOM 1602 C C . ASN A 1 207 ? -13.165 -3.696 15.681 1.00 82.19 207 ASN A C 1
ATOM 1604 O O . ASN A 1 207 ? -12.296 -3.146 16.351 1.00 82.19 207 ASN A O 1
ATOM 1608 N N . TRP A 1 208 ? -14.239 -4.260 16.239 1.00 84.38 208 TRP A N 1
ATOM 1609 C CA . TRP A 1 208 ? -14.414 -4.361 17.686 1.00 84.38 208 TRP A CA 1
ATOM 1610 C C . TRP A 1 208 ? -13.341 -5.235 18.341 1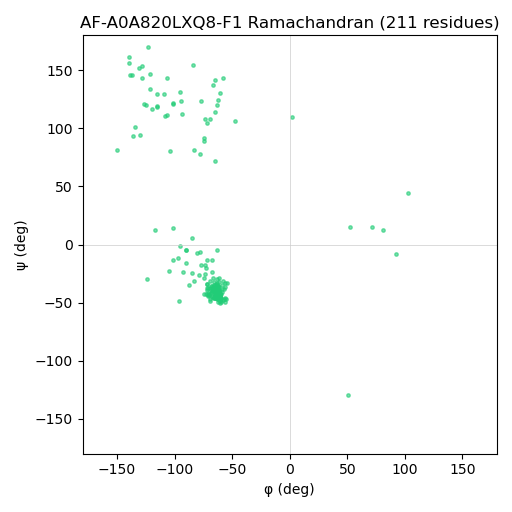.00 84.38 208 TRP A C 1
ATOM 1612 O O . TRP A 1 208 ? -12.755 -4.822 19.338 1.00 84.38 208 TRP A O 1
ATOM 1622 N N . LEU A 1 209 ? -13.053 -6.408 17.765 1.00 80.12 209 LEU A N 1
ATOM 1623 C CA . LEU A 1 209 ? -11.993 -7.290 18.258 1.00 80.12 209 LEU A CA 1
ATOM 1624 C C . LEU A 1 209 ? -10.628 -6.598 18.214 1.00 80.12 209 LEU A C 1
ATOM 1626 O O . LEU A 1 209 ? -9.914 -6.630 19.208 1.00 80.12 209 LEU A O 1
ATOM 1630 N N . VAL A 1 210 ? -10.308 -5.918 17.110 1.00 76.50 210 VAL A N 1
ATOM 1631 C CA . VAL A 1 210 ? -9.059 -5.148 16.970 1.00 76.50 210 VAL A CA 1
ATOM 1632 C C . VAL A 1 210 ? -8.980 -4.000 17.980 1.00 76.50 210 VAL A C 1
ATOM 1634 O O . VAL A 1 210 ? -7.904 -3.699 18.472 1.00 76.50 210 VAL A O 1
ATOM 1637 N N . ALA A 1 211 ? -10.100 -3.361 18.320 1.00 69.50 211 ALA A N 1
ATOM 1638 C CA . ALA A 1 211 ? -10.121 -2.297 19.324 1.00 69.50 211 ALA A CA 1
ATOM 1639 C C . ALA A 1 211 ? -9.961 -2.808 20.771 1.00 69.50 211 ALA A C 1
ATOM 1641 O O . ALA A 1 211 ? -9.684 -2.009 21.665 1.00 69.50 211 ALA A O 1
ATOM 1642 N N . MET A 1 212 ? -10.181 -4.106 21.013 1.00 69.25 212 MET A N 1
ATOM 1643 C CA . MET A 1 212 ? -10.041 -4.746 22.328 1.00 69.25 212 MET A CA 1
ATOM 1644 C C . MET A 1 212 ? -8.651 -5.348 22.569 1.00 69.25 212 MET A C 1
ATOM 1646 O O . MET A 1 212 ? -8.292 -5.550 23.730 1.00 69.25 212 MET A O 1
ATOM 1650 N N . THR A 1 213 ? -7.910 -5.670 21.504 1.00 58.91 213 THR A N 1
ATOM 1651 C CA . THR A 1 213 ? -6.543 -6.224 21.544 1.00 58.91 213 THR A CA 1
ATOM 1652 C C . THR A 1 213 ? -5.491 -5.131 21.517 1.00 58.91 213 THR A C 1
ATOM 1654 O O . THR A 1 213 ? -4.561 -5.199 22.347 1.00 58.91 213 THR A O 1
#

Solvent-accessible surface area (backbone atoms only — not comparable to full-atom values): 12146 Å² total; per-residue (Å²): 141,80,79,78,91,74,76,98,65,81,49,74,46,80,42,70,48,86,64,48,70,60,51,52,51,51,45,52,52,31,39,76,71,70,48,76,88,72,74,79,82,56,32,46,66,34,25,42,37,42,30,39,33,58,84,48,59,63,55,34,65,69,64,56,46,51,62,53,54,52,51,47,52,52,52,20,52,54,50,24,53,50,54,50,55,53,50,57,76,71,52,73,91,44,78,69,47,54,55,33,49,55,56,45,50,69,52,34,73,49,53,49,34,64,35,80,45,66,80,38,80,52,56,65,67,62,48,49,53,57,49,51,52,50,51,51,53,55,49,52,53,52,54,48,55,53,50,52,52,50,63,66,46,55,83,46,64,88,78,56,60,70,67,58,55,52,50,53,51,53,53,48,52,54,51,51,48,46,53,51,23,44,55,53,41,53,62,46,50,78,75,41,89,66,91,48,70,68,65,50,54,52,52,27,53,50,45,29,53,62,74,74,106